Protein AF-A0A7S2C8S1-F1 (afdb_monomer_lite)

Radius of gyration: 19.41 Å; chains: 1; bounding box: 46×36×64 Å

Structure (mmCIF, N/CA/C/O backbone):
data_AF-A0A7S2C8S1-F1
#
_entry.id   AF-A0A7S2C8S1-F1
#
loop_
_atom_site.group_PDB
_atom_site.id
_atom_site.type_symbol
_atom_site.label_atom_id
_atom_site.label_alt_id
_atom_site.label_comp_id
_atom_site.label_asym_id
_atom_site.label_entity_id
_atom_site.label_seq_id
_atom_site.pdbx_PDB_ins_code
_atom_site.Cartn_x
_atom_site.Cartn_y
_atom_site.Cartn_z
_atom_site.occupancy
_atom_site.B_iso_or_equiv
_atom_site.auth_seq_id
_atom_site.auth_comp_id
_atom_site.auth_asym_id
_atom_site.auth_atom_id
_atom_site.pdbx_PDB_model_num
ATOM 1 N N . CYS A 1 1 ? 2.112 -18.480 -8.401 1.00 95.38 1 CYS A N 1
ATOM 2 C CA . CYS A 1 1 ? 3.502 -17.991 -8.326 1.00 95.38 1 CYS A CA 1
ATOM 3 C C . CYS A 1 1 ? 3.767 -17.273 -7.023 1.00 95.38 1 CYS A C 1
ATOM 5 O O . CYS A 1 1 ? 2.867 -16.588 -6.542 1.00 95.38 1 CYS A O 1
ATOM 7 N N . GLU A 1 2 ? 4.979 -17.426 -6.493 1.00 97.19 2 GLU A N 1
ATOM 8 C CA . GLU A 1 2 ? 5.451 -16.692 -5.317 1.00 97.19 2 GLU A CA 1
ATOM 9 C C . GLU A 1 2 ? 5.824 -15.251 -5.689 1.00 97.19 2 GLU A C 1
ATOM 11 O O . GLU A 1 2 ? 6.345 -15.005 -6.780 1.00 97.19 2 GLU A O 1
ATOM 16 N N . CYS A 1 3 ? 5.548 -14.312 -4.783 1.00 98.62 3 CYS A N 1
ATOM 17 C CA . CYS A 1 3 ? 5.978 -12.926 -4.908 1.00 98.62 3 CYS A CA 1
ATOM 18 C C . CYS A 1 3 ? 7.507 -12.814 -4.868 1.00 98.62 3 CYS A C 1
ATOM 20 O O . CYS A 1 3 ? 8.184 -13.481 -4.086 1.00 98.62 3 CYS A O 1
ATOM 22 N N . LEU A 1 4 ? 8.056 -11.945 -5.708 1.00 98.69 4 LEU A N 1
ATOM 23 C CA . LEU A 1 4 ? 9.475 -11.611 -5.723 1.00 98.69 4 LEU A CA 1
ATOM 24 C C . LEU A 1 4 ? 9.806 -10.622 -4.597 1.00 98.69 4 LEU A C 1
ATOM 26 O O . LEU A 1 4 ? 8.939 -9.903 -4.104 1.00 98.69 4 LEU A O 1
ATOM 30 N N . ASN A 1 5 ? 11.071 -10.597 -4.174 1.00 98.56 5 ASN A N 1
ATOM 31 C CA . ASN A 1 5 ? 11.524 -9.659 -3.149 1.00 98.56 5 ASN A CA 1
ATOM 32 C C . ASN A 1 5 ? 11.674 -8.251 -3.750 1.00 98.56 5 ASN A C 1
ATOM 34 O O . ASN A 1 5 ? 12.390 -8.082 -4.740 1.00 98.56 5 ASN A O 1
ATOM 38 N N . TRP A 1 6 ? 11.015 -7.255 -3.152 1.00 98.25 6 TRP A N 1
ATOM 39 C CA . TRP A 1 6 ? 10.964 -5.885 -3.682 1.00 98.25 6 TRP A CA 1
ATOM 40 C C . TRP A 1 6 ? 12.345 -5.226 -3.743 1.00 98.25 6 TRP A C 1
ATOM 42 O O . TRP A 1 6 ? 12.758 -4.735 -4.792 1.00 98.25 6 TRP A O 1
ATOM 52 N N . LYS A 1 7 ? 13.110 -5.265 -2.648 1.00 97.62 7 LYS A N 1
ATOM 53 C CA . LYS A 1 7 ? 14.457 -4.682 -2.594 1.00 97.62 7 LYS A CA 1
ATOM 54 C C . LYS A 1 7 ? 15.394 -5.295 -3.635 1.00 97.62 7 LYS A C 1
ATOM 56 O O . LYS A 1 7 ? 16.103 -4.562 -4.321 1.00 97.62 7 LYS A O 1
ATOM 61 N N . GLN A 1 8 ? 15.375 -6.620 -3.795 1.00 98.44 8 GLN A N 1
ATOM 62 C CA . GLN A 1 8 ? 16.180 -7.320 -4.802 1.00 98.44 8 GLN A CA 1
ATOM 63 C C . GLN A 1 8 ? 15.777 -6.930 -6.228 1.00 98.44 8 GLN A C 1
ATOM 65 O O . GLN A 1 8 ? 16.653 -6.706 -7.063 1.00 98.44 8 GLN A O 1
ATOM 70 N N . LEU A 1 9 ? 14.475 -6.816 -6.509 1.00 97.75 9 LEU A N 1
ATOM 71 C CA . LEU A 1 9 ? 13.964 -6.388 -7.816 1.00 97.75 9 LEU A CA 1
ATOM 72 C C . LEU A 1 9 ? 14.516 -5.026 -8.238 1.00 97.75 9 LEU A C 1
ATOM 74 O O . LEU A 1 9 ? 15.025 -4.893 -9.352 1.00 97.75 9 LEU A O 1
ATOM 78 N N . TYR A 1 10 ? 14.457 -4.040 -7.341 1.00 97.69 10 TYR A N 1
ATOM 79 C CA . TYR A 1 10 ? 14.956 -2.699 -7.637 1.00 97.69 10 TYR A CA 1
ATOM 80 C C . TYR A 1 10 ? 16.487 -2.638 -7.665 1.00 97.69 10 TYR A C 1
ATOM 82 O O . TYR A 1 10 ? 17.051 -1.976 -8.532 1.00 97.69 10 TYR A O 1
ATOM 90 N N . ALA A 1 11 ? 17.175 -3.355 -6.768 1.00 97.50 11 ALA A N 1
ATOM 91 C CA . ALA A 1 11 ? 18.640 -3.395 -6.737 1.00 97.50 11 ALA A CA 1
ATOM 92 C C . ALA A 1 11 ? 19.243 -4.029 -8.002 1.00 97.50 11 ALA A C 1
ATOM 94 O O . ALA A 1 11 ? 20.308 -3.617 -8.452 1.00 97.50 11 ALA A O 1
ATOM 95 N N . THR A 1 12 ? 18.550 -5.009 -8.589 1.00 97.25 12 THR A N 1
ATOM 96 C CA . THR A 1 12 ? 18.953 -5.675 -9.840 1.00 97.25 12 THR A CA 1
ATOM 97 C C . THR A 1 12 ? 18.388 -5.005 -11.093 1.00 97.25 12 THR A C 1
ATOM 99 O O . THR A 1 12 ? 18.582 -5.521 -12.189 1.00 97.25 12 THR A O 1
ATOM 102 N N . GLN A 1 13 ? 17.692 -3.870 -10.945 1.00 95.06 13 GLN A N 1
ATOM 103 C CA . GLN A 1 13 ? 17.093 -3.100 -12.043 1.00 95.06 13 GLN A CA 1
ATOM 104 C C . GLN A 1 13 ? 16.176 -3.927 -12.961 1.00 95.06 13 GLN A C 1
ATOM 106 O O . GLN A 1 13 ? 16.015 -3.616 -14.141 1.00 95.06 13 GLN A O 1
ATOM 111 N N . ARG A 1 14 ? 15.535 -4.971 -12.420 1.00 96.94 14 ARG A N 1
ATOM 112 C CA . ARG A 1 14 ? 14.538 -5.759 -13.164 1.00 96.94 14 ARG A CA 1
ATOM 113 C C . ARG A 1 14 ? 13.276 -4.951 -13.448 1.00 96.94 14 ARG A C 1
ATOM 115 O O . ARG A 1 14 ? 12.596 -5.220 -14.431 1.00 96.94 14 ARG A O 1
ATOM 122 N N . VAL A 1 15 ? 13.001 -3.966 -12.593 1.00 97.00 15 VAL A N 1
ATOM 123 C CA . VAL A 1 15 ? 12.008 -2.900 -12.758 1.00 97.00 15 VAL A CA 1
ATOM 124 C C . VAL A 1 15 ? 12.504 -1.618 -12.106 1.00 97.00 15 VAL A C 1
ATOM 126 O O . VAL A 1 15 ? 13.300 -1.649 -11.163 1.00 97.00 15 VAL A O 1
ATOM 129 N N . PHE A 1 16 ? 11.973 -0.492 -12.566 1.00 96.69 16 PHE A N 1
ATOM 130 C CA . PHE A 1 16 ? 12.030 0.776 -11.851 1.00 96.69 16 PHE A CA 1
ATOM 131 C C . PHE A 1 16 ? 10.751 0.983 -11.035 1.00 96.69 16 PHE A C 1
ATOM 133 O O . PHE A 1 16 ? 9.670 0.530 -11.405 1.00 96.69 16 PHE A O 1
ATOM 140 N N . CYS A 1 17 ? 10.871 1.662 -9.896 1.00 96.62 17 CYS A N 1
ATOM 141 C CA . CYS A 1 17 ? 9.705 1.979 -9.076 1.00 96.62 17 CYS A CA 1
ATOM 142 C C . CYS A 1 17 ? 8.746 2.891 -9.850 1.00 96.62 17 CYS A C 1
ATOM 144 O O . CYS A 1 17 ? 9.172 3.923 -10.368 1.00 96.62 17 CYS A O 1
ATOM 146 N N . GLY A 1 18 ? 7.478 2.480 -9.919 1.00 95.88 18 GLY A N 1
ATOM 147 C CA . GLY A 1 18 ? 6.420 3.124 -10.692 1.00 95.88 18 GLY A CA 1
ATOM 148 C C . GLY A 1 18 ? 6.146 2.471 -12.049 1.00 95.88 18 GLY A C 1
ATOM 149 O O . GLY A 1 18 ? 5.224 2.893 -12.741 1.00 95.88 18 GLY A O 1
ATOM 150 N N . GLU A 1 19 ? 6.906 1.448 -12.451 1.00 96.12 19 GLU A N 1
ATOM 151 C CA . GLU A 1 19 ? 6.573 0.644 -13.638 1.00 96.12 19 GLU A CA 1
ATOM 152 C C . GLU A 1 19 ? 5.433 -0.357 -13.389 1.00 96.12 19 GLU A C 1
ATOM 154 O O . GLU A 1 19 ? 4.913 -0.926 -14.351 1.00 96.12 19 GLU A O 1
ATOM 159 N N . GLY A 1 20 ? 5.054 -0.579 -12.128 1.00 96.00 20 GLY A N 1
ATOM 160 C CA . GLY A 1 20 ? 3.909 -1.384 -11.717 1.00 96.00 20 GLY A CA 1
ATOM 161 C C . GLY A 1 20 ? 2.828 -0.520 -11.078 1.00 96.00 20 GLY A C 1
ATOM 162 O O . GLY A 1 20 ? 2.492 0.550 -11.579 1.00 96.00 20 GLY A O 1
ATOM 163 N N . LEU A 1 21 ? 2.243 -0.995 -9.978 1.00 96.31 21 LEU A N 1
ATOM 164 C CA . LEU A 1 21 ? 1.113 -0.324 -9.326 1.00 96.31 21 LEU A CA 1
ATOM 165 C C . LEU A 1 21 ? 1.534 0.546 -8.131 1.00 96.31 21 LEU A C 1
ATOM 167 O O . LEU A 1 21 ? 0.698 0.871 -7.291 1.00 96.31 21 LEU A O 1
ATOM 171 N N . GLU A 1 22 ? 2.811 0.930 -8.020 1.00 95.19 22 GLU A N 1
ATOM 172 C CA . GLU A 1 22 ? 3.313 1.710 -6.876 1.00 95.19 22 GLU A CA 1
ATOM 173 C C . GLU A 1 22 ? 2.573 3.047 -6.719 1.00 95.19 22 GLU A C 1
ATOM 175 O O . GLU A 1 22 ? 2.273 3.459 -5.603 1.00 95.19 22 GLU A O 1
ATOM 180 N N . PHE A 1 23 ? 2.218 3.687 -7.833 1.00 92.69 23 PHE A N 1
ATOM 181 C CA . PHE A 1 23 ? 1.505 4.969 -7.873 1.00 92.69 23 PHE A CA 1
ATOM 182 C C . PHE A 1 23 ? 0.012 4.836 -8.200 1.00 92.69 23 PHE A C 1
ATOM 184 O O . PHE A 1 23 ? -0.680 5.841 -8.376 1.00 92.69 23 PHE A O 1
ATOM 191 N N . HIS A 1 24 ? -0.514 3.608 -8.257 1.00 90.19 24 HIS A N 1
ATOM 192 C CA . HIS A 1 24 ? -1.919 3.363 -8.594 1.00 90.19 24 HIS A CA 1
ATOM 193 C C . HIS A 1 24 ? -2.881 4.073 -7.625 1.00 90.19 24 HIS A C 1
ATOM 195 O O . HIS A 1 24 ? -3.967 4.487 -8.022 1.00 90.19 24 HIS A O 1
ATOM 201 N N . VAL A 1 25 ? -2.448 4.302 -6.380 1.00 79.25 25 VAL A N 1
ATOM 202 C CA . VAL A 1 25 ? -3.192 5.057 -5.364 1.00 79.25 25 VAL A CA 1
ATOM 203 C C . VAL A 1 25 ? -3.547 6.496 -5.759 1.00 79.25 25 VA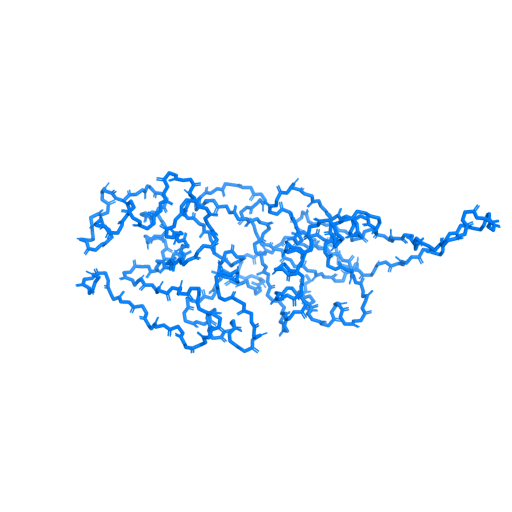L A C 1
ATOM 205 O O . VAL A 1 25 ? -4.560 6.997 -5.281 1.00 79.25 25 VAL A O 1
ATOM 208 N N . PHE A 1 26 ? -2.751 7.166 -6.598 1.00 74.19 26 PHE A N 1
ATOM 209 C CA . PHE A 1 26 ? -2.989 8.574 -6.942 1.00 74.19 26 PHE A CA 1
ATOM 210 C C . PHE A 1 26 ? -3.789 8.744 -8.224 1.00 74.19 26 PHE A C 1
ATOM 212 O O . PHE A 1 26 ? -4.694 9.569 -8.286 1.00 74.19 26 PHE A O 1
ATOM 219 N N . GLU A 1 27 ? -3.444 7.974 -9.251 1.00 75.50 27 GLU A N 1
ATOM 220 C CA . GLU A 1 27 ? -3.905 8.249 -10.616 1.00 75.50 27 GLU A CA 1
ATOM 221 C C . GLU A 1 27 ? -4.614 7.049 -11.252 1.00 75.50 27 GLU A C 1
ATOM 223 O O . GLU A 1 27 ? -5.029 7.111 -12.406 1.00 75.50 27 GLU A O 1
ATOM 228 N N . GLY A 1 28 ? -4.725 5.922 -10.537 1.00 81.25 28 GLY A N 1
ATOM 229 C CA . GLY A 1 28 ? -5.207 4.669 -11.120 1.00 81.25 28 GLY A CA 1
ATOM 230 C C . GLY A 1 28 ? -4.280 4.118 -12.212 1.00 81.25 28 GLY A C 1
ATOM 231 O O . GLY A 1 28 ? -4.665 3.205 -12.945 1.00 81.25 28 GLY A O 1
ATOM 232 N N . ALA A 1 29 ? -3.056 4.646 -12.325 1.00 82.06 29 ALA A N 1
ATOM 233 C CA . ALA A 1 29 ? -2.082 4.237 -13.326 1.00 82.06 29 ALA A CA 1
ATOM 234 C C . ALA A 1 29 ? -1.706 2.755 -13.161 1.00 82.06 29 ALA A C 1
ATOM 236 O O . ALA A 1 29 ? -1.561 2.254 -12.045 1.00 82.06 29 ALA A O 1
ATOM 237 N N . LEU A 1 30 ? -1.534 2.049 -14.282 1.00 87.69 30 LEU A N 1
ATOM 238 C CA . LEU A 1 30 ? -1.102 0.644 -14.322 1.00 87.69 30 LEU A CA 1
ATOM 239 C C . LEU A 1 30 ? 0.410 0.500 -14.590 1.00 87.69 30 LEU A C 1
ATOM 241 O O . LEU A 1 30 ? 0.851 -0.528 -15.108 1.00 87.69 30 LEU A O 1
ATOM 245 N N . GLY A 1 31 ? 1.170 1.545 -14.256 1.00 90.75 31 GLY A N 1
ATOM 246 C CA . GLY A 1 31 ? 2.604 1.683 -14.495 1.00 90.75 31 GLY A CA 1
ATOM 247 C C . GLY A 1 31 ? 2.933 2.766 -15.522 1.00 90.75 31 GLY A C 1
ATOM 248 O O . GLY A 1 31 ? 2.223 2.935 -16.513 1.00 90.75 31 GLY A O 1
ATOM 249 N N . TYR A 1 32 ? 4.030 3.488 -15.299 1.00 92.50 32 TYR A N 1
ATOM 250 C CA . TYR A 1 32 ? 4.536 4.517 -16.212 1.00 92.50 32 TYR A CA 1
ATOM 251 C C . TYR A 1 32 ? 5.624 3.969 -17.139 1.00 92.50 32 TYR A C 1
ATOM 253 O O . TYR A 1 32 ? 6.251 2.934 -16.883 1.00 92.50 32 TYR A O 1
ATOM 261 N N . ASP A 1 33 ? 5.850 4.658 -18.254 1.00 91.69 33 ASP A N 1
ATOM 262 C CA . ASP A 1 33 ? 7.060 4.522 -19.060 1.00 91.69 33 ASP A CA 1
ATOM 263 C C . ASP A 1 33 ? 8.225 5.334 -18.457 1.00 91.69 33 ASP A C 1
ATOM 265 O O . ASP A 1 33 ? 8.064 6.038 -17.462 1.00 91.69 33 ASP A O 1
ATOM 269 N N . LEU A 1 34 ? 9.432 5.213 -19.022 1.00 91.06 34 LEU A N 1
ATOM 270 C CA . LEU A 1 34 ? 10.604 5.901 -18.462 1.00 91.06 34 LEU A CA 1
ATOM 271 C C . LEU A 1 34 ? 10.484 7.436 -18.497 1.00 91.06 34 LEU A C 1
ATOM 273 O O . LEU A 1 34 ? 10.857 8.055 -17.501 1.00 91.06 34 LEU A O 1
ATOM 277 N N . PRO A 1 35 ? 9.960 8.070 -19.569 1.00 91.19 35 PRO A N 1
ATOM 278 C CA . PRO A 1 35 ? 9.667 9.501 -19.546 1.00 91.19 35 PRO A CA 1
ATOM 279 C C . PRO A 1 35 ? 8.692 9.902 -18.433 1.00 91.19 35 PRO A C 1
ATOM 281 O O . PRO A 1 35 ? 8.978 10.851 -17.704 1.00 91.19 35 PRO A O 1
ATOM 284 N N . GLY A 1 36 ? 7.586 9.171 -18.253 1.00 91.62 36 GLY A N 1
ATOM 285 C CA . GLY A 1 36 ? 6.620 9.427 -17.184 1.00 91.62 36 GLY A CA 1
ATOM 286 C C . GLY A 1 36 ? 7.239 9.292 -15.793 1.00 91.62 36 GLY A C 1
ATOM 287 O O . GLY A 1 36 ? 7.047 10.159 -14.943 1.00 91.62 36 GLY A O 1
ATOM 288 N N . LEU A 1 37 ? 8.071 8.269 -15.578 1.00 92.56 37 LEU A N 1
ATOM 289 C CA . LEU A 1 37 ? 8.813 8.114 -14.325 1.00 92.56 37 LEU A CA 1
ATOM 290 C C . LEU A 1 37 ? 9.798 9.250 -14.079 1.00 92.56 37 LEU A C 1
ATOM 292 O O . LEU A 1 37 ? 9.835 9.785 -12.975 1.00 92.56 37 LEU A O 1
ATOM 296 N N . SER A 1 38 ? 10.558 9.648 -15.099 1.00 92.62 38 SER A N 1
ATOM 297 C CA . SER A 1 38 ? 11.487 10.776 -14.995 1.00 92.62 38 SER A CA 1
ATOM 298 C C . SER A 1 38 ? 10.752 12.081 -14.679 1.00 92.62 38 SER A C 1
ATOM 300 O O . SER A 1 38 ? 11.221 12.877 -13.861 1.00 92.62 38 SER A O 1
ATOM 302 N N . PHE A 1 39 ? 9.570 12.282 -15.268 1.00 92.62 39 PHE A N 1
ATOM 303 C CA . PHE A 1 39 ? 8.712 13.422 -14.970 1.00 92.62 39 PHE A CA 1
ATOM 304 C C . PHE A 1 39 ? 8.241 13.420 -13.510 1.00 92.62 39 PHE A C 1
ATOM 306 O O . PHE A 1 39 ? 8.349 14.457 -12.855 1.00 92.62 39 PHE A O 1
ATOM 313 N N . ILE A 1 40 ? 7.785 12.278 -12.980 1.00 92.19 40 ILE A N 1
ATOM 314 C CA . ILE A 1 40 ? 7.370 12.141 -11.573 1.00 92.19 40 ILE A CA 1
ATOM 315 C C . ILE A 1 40 ? 8.552 12.366 -10.631 1.00 92.19 40 ILE A C 1
ATOM 317 O O . ILE A 1 40 ? 8.448 13.150 -9.691 1.00 92.19 40 ILE A O 1
ATOM 321 N N . GLU A 1 41 ? 9.690 11.730 -10.899 1.00 92.75 41 GLU A N 1
ATOM 322 C CA . GLU A 1 41 ? 10.901 11.864 -10.087 1.00 92.75 41 GLU A CA 1
ATOM 323 C C . GLU A 1 41 ? 11.386 13.321 -10.014 1.00 92.75 41 GLU A C 1
ATOM 325 O O . GLU A 1 41 ? 11.815 13.779 -8.954 1.00 92.75 41 GLU A O 1
ATOM 330 N N . THR A 1 42 ? 11.263 14.068 -11.115 1.00 93.50 42 THR A N 1
ATOM 331 C CA . THR A 1 42 ? 11.724 15.462 -11.205 1.00 93.50 42 THR A CA 1
ATOM 332 C C . THR A 1 42 ? 10.712 16.456 -10.633 1.00 93.50 42 THR A C 1
ATOM 334 O O . THR A 1 42 ? 11.080 17.321 -9.841 1.00 93.50 42 THR A O 1
ATOM 337 N N . ASN A 1 43 ? 9.437 16.354 -11.018 1.00 93.81 43 ASN A N 1
ATOM 338 C CA . ASN A 1 43 ? 8.418 17.366 -10.703 1.00 93.81 43 ASN A CA 1
ATOM 339 C C . ASN A 1 43 ? 7.653 17.059 -9.410 1.00 93.81 43 ASN A C 1
ATOM 341 O O . ASN A 1 43 ? 7.152 17.969 -8.757 1.00 93.81 43 ASN A O 1
ATOM 345 N N . PHE A 1 44 ? 7.604 15.788 -9.012 1.00 91.81 44 PHE A N 1
ATOM 346 C CA . PHE A 1 44 ? 6.896 15.307 -7.826 1.00 91.81 44 PHE A CA 1
ATOM 347 C C . PHE A 1 44 ? 7.845 14.549 -6.898 1.00 91.81 44 PHE A C 1
ATOM 349 O O . PHE A 1 44 ? 7.478 13.543 -6.289 1.00 91.81 44 PHE A O 1
ATOM 356 N N . LYS A 1 45 ? 9.076 15.058 -6.762 1.00 90.88 45 LYS A N 1
ATOM 357 C CA . LYS A 1 45 ? 10.155 14.415 -6.006 1.00 90.88 45 LYS A CA 1
ATOM 358 C C . LYS A 1 45 ? 9.741 13.969 -4.602 1.00 90.88 45 LYS A C 1
ATOM 360 O O . LYS A 1 45 ? 10.104 12.874 -4.195 1.00 90.88 45 LYS A O 1
ATOM 365 N N . GLY A 1 46 ? 8.957 14.773 -3.880 1.00 88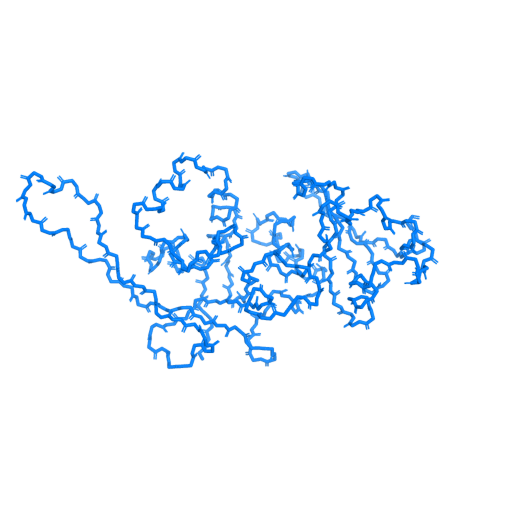.50 46 GLY A N 1
ATOM 366 C CA . GLY A 1 46 ? 8.465 14.406 -2.547 1.00 88.50 46 GLY A CA 1
ATOM 367 C C . GLY A 1 46 ? 7.585 13.149 -2.552 1.00 88.50 46 GLY A C 1
ATOM 368 O O . GLY A 1 46 ? 7.764 12.274 -1.709 1.00 88.50 46 GLY A O 1
ATOM 369 N N . ILE A 1 47 ? 6.694 13.020 -3.543 1.00 87.81 47 ILE A N 1
ATOM 370 C CA . ILE A 1 47 ? 5.841 11.835 -3.727 1.00 87.81 47 ILE A CA 1
ATOM 371 C C . ILE A 1 47 ? 6.701 10.642 -4.148 1.00 87.81 47 ILE A C 1
ATOM 373 O O . ILE A 1 47 ? 6.594 9.563 -3.565 1.00 87.81 47 ILE A O 1
ATOM 377 N N . TYR A 1 48 ? 7.595 10.837 -5.121 1.00 92.62 48 TYR A N 1
ATOM 378 C CA . TYR A 1 48 ? 8.503 9.781 -5.559 1.00 92.62 48 TYR A CA 1
ATOM 379 C C . TYR A 1 48 ? 9.354 9.258 -4.397 1.00 92.62 48 TYR A C 1
ATOM 381 O O . TYR A 1 48 ? 9.455 8.050 -4.199 1.00 92.62 48 TYR A O 1
ATOM 389 N N . ASP A 1 49 ? 9.934 10.145 -3.590 1.00 91.12 49 ASP A N 1
ATOM 390 C CA . ASP A 1 49 ? 10.768 9.748 -2.462 1.00 91.12 49 ASP A CA 1
ATOM 391 C C . ASP A 1 49 ? 9.969 8.996 -1.401 1.00 91.12 49 ASP A C 1
ATOM 393 O O . ASP A 1 49 ? 10.437 7.959 -0.932 1.00 91.12 49 ASP A O 1
ATOM 397 N N . GLN A 1 50 ? 8.763 9.464 -1.073 1.00 86.38 50 GLN A N 1
ATOM 398 C CA . GLN A 1 50 ? 7.885 8.813 -0.101 1.00 86.38 50 GLN A CA 1
ATOM 399 C C . GLN A 1 50 ? 7.512 7.380 -0.514 1.00 86.38 50 GLN A C 1
ATOM 401 O O . GLN A 1 50 ? 7.481 6.473 0.315 1.00 86.38 50 GLN A O 1
ATOM 406 N N . PHE A 1 51 ? 7.228 7.159 -1.796 1.00 90.00 51 PHE A N 1
ATOM 407 C CA . PHE A 1 51 ? 6.790 5.856 -2.291 1.00 90.00 51 PHE A CA 1
ATOM 408 C C . PHE A 1 51 ? 7.981 4.956 -2.602 1.00 90.00 51 PHE A C 1
ATOM 410 O O . PHE A 1 51 ? 8.086 3.826 -2.128 1.00 90.00 51 PHE A O 1
ATOM 417 N N . CYS A 1 52 ? 8.903 5.457 -3.410 1.00 94.38 52 CYS A N 1
ATOM 418 C CA . CYS A 1 52 ? 9.980 4.664 -3.964 1.00 94.38 52 CYS A CA 1
ATOM 419 C C . CYS A 1 52 ? 11.184 4.610 -3.031 1.00 94.38 52 CYS A C 1
ATOM 421 O O . CYS A 1 52 ? 11.649 3.522 -2.698 1.00 94.38 52 CYS A O 1
ATOM 423 N N . THR A 1 53 ? 11.704 5.764 -2.616 1.00 92.81 53 THR A N 1
ATOM 424 C CA . THR A 1 53 ? 12.995 5.851 -1.915 1.00 92.81 53 THR A CA 1
ATOM 425 C C . THR A 1 53 ? 12.901 5.405 -0.455 1.00 92.81 53 THR A C 1
ATOM 427 O O . THR A 1 53 ? 13.785 4.691 0.030 1.00 92.81 53 THR A O 1
ATOM 430 N N . THR A 1 54 ? 11.846 5.801 0.257 1.00 89.12 54 THR A N 1
ATOM 431 C CA . THR A 1 54 ? 11.687 5.514 1.691 1.00 89.12 54 THR A CA 1
ATOM 432 C C . THR A 1 54 ? 10.874 4.253 1.974 1.00 89.12 54 THR A C 1
ATOM 434 O O . THR A 1 54 ? 10.953 3.738 3.088 1.00 89.12 54 THR A O 1
ATOM 437 N N . PHE A 1 55 ? 10.158 3.709 0.983 1.00 92.12 55 PHE A N 1
ATOM 438 C CA . PHE A 1 55 ? 9.331 2.516 1.163 1.00 92.12 55 PHE A CA 1
ATOM 439 C C . PHE A 1 55 ? 9.665 1.367 0.208 1.00 92.12 55 PHE A C 1
ATOM 441 O O . PHE A 1 55 ? 10.347 0.428 0.620 1.00 92.12 55 PHE A O 1
ATOM 448 N N . PHE A 1 56 ? 9.225 1.410 -1.055 1.00 96.00 56 PHE A N 1
ATOM 449 C CA . PHE A 1 56 ? 9.280 0.249 -1.957 1.00 96.00 56 PHE A CA 1
ATOM 450 C C . PHE A 1 56 ? 10.705 -0.282 -2.152 1.00 96.00 56 PHE A C 1
ATOM 452 O O . PHE A 1 56 ? 10.937 -1.487 -2.053 1.00 96.00 56 PHE A O 1
ATOM 459 N N . LYS A 1 57 ? 11.693 0.605 -2.335 1.00 95.94 57 LYS A N 1
ATOM 460 C CA . LYS A 1 57 ? 13.106 0.207 -2.470 1.00 95.94 57 LYS A CA 1
ATOM 461 C C . LYS A 1 57 ? 13.718 -0.320 -1.164 1.00 95.94 57 LYS A C 1
ATOM 463 O O . LYS A 1 57 ? 14.753 -0.982 -1.213 1.00 95.94 57 LYS A O 1
ATOM 468 N N . ARG A 1 58 ? 13.098 -0.063 -0.006 1.00 94.81 58 ARG A N 1
ATOM 469 C CA . ARG A 1 58 ? 13.541 -0.568 1.308 1.00 94.81 58 ARG A CA 1
ATOM 470 C C . ARG A 1 58 ? 12.896 -1.894 1.697 1.00 94.81 58 ARG A C 1
ATOM 472 O O . ARG A 1 58 ? 13.427 -2.572 2.572 1.00 94.81 58 ARG A O 1
ATOM 479 N N . MET A 1 59 ? 11.794 -2.287 1.055 1.00 96.00 59 MET A N 1
ATOM 480 C CA . MET A 1 59 ? 11.054 -3.511 1.370 1.00 96.00 59 MET A CA 1
ATOM 481 C C . MET A 1 59 ? 11.859 -4.788 1.075 1.00 96.00 59 MET A C 1
ATOM 483 O O . MET A 1 59 ? 11.763 -5.395 0.012 1.00 96.00 59 MET A O 1
ATOM 487 N N . ASP A 1 60 ? 12.636 -5.252 2.049 1.00 97.31 60 ASP A N 1
ATOM 488 C CA . ASP A 1 60 ? 13.370 -6.518 1.973 1.00 97.31 60 ASP A CA 1
ATOM 489 C C . ASP A 1 60 ? 12.482 -7.716 2.345 1.00 97.31 60 ASP A C 1
ATOM 491 O O . ASP A 1 60 ? 12.702 -8.428 3.323 1.00 97.31 60 ASP A O 1
ATOM 495 N N . ASN A 1 61 ? 11.385 -7.884 1.610 1.00 97.31 61 ASN A N 1
ATOM 496 C CA . ASN A 1 61 ? 10.412 -8.946 1.832 1.00 97.31 61 ASN A CA 1
ATOM 497 C C . ASN A 1 61 ? 9.637 -9.257 0.543 1.00 97.31 61 ASN A C 1
ATOM 499 O O . ASN A 1 61 ? 9.861 -8.639 -0.495 1.00 97.31 61 ASN A O 1
ATOM 503 N N . ARG A 1 62 ? 8.732 -10.237 0.621 1.00 98.38 62 ARG A N 1
ATOM 504 C CA . ARG A 1 62 ? 7.875 -10.707 -0.482 1.00 98.38 62 ARG A CA 1
ATOM 505 C C . ARG A 1 62 ? 6.387 -10.456 -0.205 1.00 98.38 62 ARG A C 1
ATOM 507 O O . ARG A 1 62 ? 5.542 -11.131 -0.784 1.00 98.38 62 ARG A O 1
ATOM 514 N N . TYR A 1 63 ? 6.056 -9.557 0.724 1.00 98.56 63 TYR A N 1
ATOM 515 C CA . TYR A 1 63 ? 4.6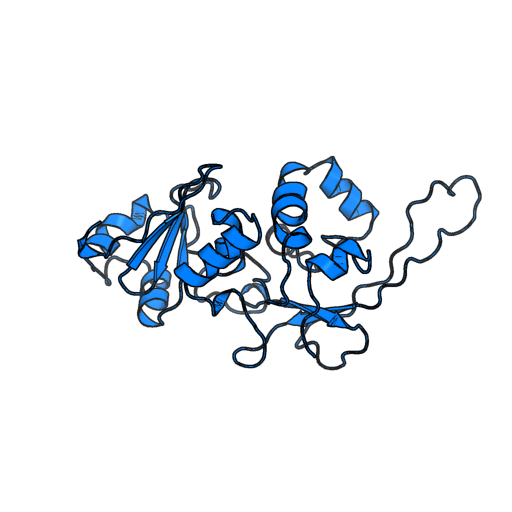62 -9.303 1.071 1.00 98.56 63 TYR A CA 1
ATOM 516 C C . TYR A 1 63 ? 3.944 -8.558 -0.051 1.00 98.56 63 TYR A C 1
ATOM 518 O O . TYR A 1 63 ? 4.513 -7.680 -0.704 1.00 98.56 63 TYR A O 1
ATOM 526 N N . CYS A 1 64 ? 2.668 -8.877 -0.225 1.00 98.44 64 CYS A N 1
ATOM 527 C CA . CYS A 1 64 ? 1.767 -8.082 -1.033 1.00 98.44 64 CYS A CA 1
ATOM 528 C C . CYS A 1 64 ? 1.381 -6.792 -0.317 1.00 98.44 64 CYS A C 1
ATOM 530 O O . CYS A 1 64 ? 1.191 -6.766 0.903 1.00 98.44 64 CYS A O 1
ATOM 532 N N . VAL A 1 65 ? 1.204 -5.745 -1.110 1.00 97.50 65 VAL A N 1
ATOM 533 C CA . VAL A 1 65 ? 0.852 -4.397 -0.661 1.00 97.50 65 VAL A CA 1
ATOM 534 C C . VAL A 1 65 ? -0.501 -3.993 -1.233 1.00 97.50 65 VAL A C 1
ATOM 536 O O . VAL A 1 65 ? -0.900 -4.516 -2.271 1.00 97.50 65 VAL A O 1
ATOM 539 N N . ASN A 1 66 ? -1.221 -3.072 -0.595 1.00 96.62 66 ASN A N 1
ATOM 540 C CA . ASN A 1 66 ? -2.475 -2.549 -1.137 1.00 96.62 66 ASN A CA 1
ATOM 541 C C . ASN A 1 66 ? -2.257 -1.921 -2.518 1.00 96.62 66 ASN A C 1
ATOM 543 O O . ASN A 1 66 ? -1.270 -1.223 -2.741 1.00 96.62 66 ASN A O 1
ATOM 547 N N . MET A 1 67 ? -3.189 -2.172 -3.442 1.00 94.81 67 MET A N 1
ATOM 548 C CA . MET A 1 67 ? -3.188 -1.517 -4.757 1.00 94.81 67 MET A CA 1
ATOM 549 C C . MET A 1 67 ? -3.516 -0.025 -4.642 1.00 94.81 67 MET A C 1
ATOM 551 O O . MET A 1 67 ? -2.988 0.781 -5.399 1.00 94.81 67 MET A O 1
ATOM 555 N N . GLY A 1 68 ? -4.359 0.352 -3.682 1.00 91.00 68 GLY A N 1
ATOM 556 C CA . GLY A 1 68 ? -4.661 1.746 -3.385 1.00 91.00 68 GLY A CA 1
ATOM 557 C C . GLY A 1 68 ? -4.837 2.012 -1.897 1.00 91.00 68 GLY A C 1
ATOM 558 O O . GLY A 1 68 ? -4.795 1.110 -1.064 1.00 91.00 68 GLY A O 1
ATOM 559 N N . MET A 1 69 ? -5.079 3.275 -1.570 1.00 90.38 69 MET A N 1
ATOM 560 C CA . MET A 1 69 ? -5.566 3.699 -0.262 1.00 90.38 69 MET A CA 1
ATOM 561 C C . MET A 1 69 ? -7.083 3.833 -0.364 1.00 90.38 69 MET A C 1
ATOM 563 O O . MET A 1 69 ? -7.578 4.735 -1.033 1.00 90.38 69 MET A O 1
ATOM 567 N N . TYR A 1 70 ? -7.816 2.912 0.253 1.00 93.12 70 TYR A N 1
ATOM 568 C CA . TYR A 1 70 ? -9.259 2.772 0.058 1.00 93.12 70 TYR A CA 1
ATOM 569 C C . TYR A 1 70 ? -10.002 2.699 1.403 1.00 93.12 70 TYR A C 1
ATOM 571 O O . TYR A 1 70 ? -9.423 2.250 2.403 1.00 93.12 70 TYR A O 1
ATOM 579 N N . PRO A 1 71 ? -11.284 3.114 1.450 1.00 94.31 71 PRO A N 1
ATOM 580 C CA . PRO A 1 71 ? -12.095 2.966 2.648 1.00 94.31 71 PRO A CA 1
ATOM 581 C C . PRO A 1 71 ? -12.389 1.493 2.946 1.00 94.31 71 PRO A C 1
ATOM 583 O O . PRO A 1 71 ? -12.576 0.697 2.025 1.00 94.31 71 PRO A O 1
ATOM 586 N N . TYR A 1 72 ? -12.499 1.109 4.218 1.00 94.50 72 TYR A N 1
ATOM 587 C CA . TYR A 1 72 ? -12.935 -0.253 4.551 1.00 94.50 72 TYR A CA 1
ATOM 588 C C . TYR A 1 72 ? -14.277 -0.605 3.883 1.00 94.50 72 TYR A C 1
ATOM 590 O O . TYR A 1 72 ? -15.206 0.201 3.860 1.00 94.50 72 TYR A O 1
ATOM 598 N N . GLY A 1 73 ? -14.364 -1.816 3.327 1.00 91.94 73 GLY A N 1
ATOM 599 C CA . GLY A 1 73 ? -15.541 -2.296 2.597 1.00 91.94 73 GLY A CA 1
ATOM 600 C C . GLY A 1 73 ? -15.632 -1.845 1.135 1.00 91.94 73 GLY A C 1
ATOM 601 O O . GLY A 1 73 ? -16.586 -2.222 0.457 1.00 91.94 73 GLY A O 1
ATOM 602 N N . HIS A 1 74 ? -14.665 -1.076 0.619 1.00 93.06 74 HIS A N 1
ATOM 603 C CA . HIS A 1 74 ? -14.654 -0.717 -0.799 1.00 93.06 74 HIS A CA 1
ATOM 604 C C . HIS A 1 74 ? -14.505 -1.973 -1.683 1.00 93.06 74 HIS A C 1
ATOM 606 O O . HIS A 1 74 ? -13.636 -2.804 -1.408 1.00 93.06 74 HIS A O 1
ATOM 612 N N . PRO A 1 75 ? -15.332 -2.151 -2.727 1.00 91.94 75 PRO A N 1
ATOM 613 C CA . PRO A 1 75 ? -15.253 -3.320 -3.594 1.00 91.94 75 PRO A CA 1
ATOM 614 C C . PRO A 1 75 ? -14.171 -3.172 -4.675 1.00 91.94 75 PRO A C 1
ATOM 616 O O . PRO A 1 75 ? -13.655 -2.091 -4.943 1.00 91.94 75 PRO A O 1
ATOM 619 N N . GLY A 1 76 ? -13.880 -4.272 -5.369 1.00 89.81 76 GLY A N 1
ATOM 620 C CA . GLY A 1 76 ? -13.076 -4.256 -6.592 1.00 89.81 76 GLY A CA 1
ATOM 621 C C . GLY A 1 76 ? -11.562 -4.273 -6.373 1.00 89.81 76 GLY A C 1
ATOM 622 O O . GLY A 1 76 ? -11.065 -4.525 -5.276 1.00 89.81 76 GLY A O 1
ATOM 623 N N . MET A 1 77 ? -10.819 -4.047 -7.463 1.00 87.62 77 MET A N 1
ATOM 624 C CA . MET A 1 77 ? -9.364 -4.243 -7.477 1.00 87.62 77 MET A CA 1
ATOM 625 C C . MET A 1 77 ? -8.613 -3.272 -6.568 1.00 87.62 77 MET A C 1
ATOM 627 O O . MET A 1 77 ? -7.632 -3.673 -5.955 1.00 87.62 77 MET A O 1
ATOM 631 N N . ILE A 1 78 ? -9.091 -2.035 -6.407 1.00 90.12 78 ILE A N 1
ATOM 632 C CA . ILE A 1 78 ? -8.418 -1.028 -5.571 1.00 90.12 78 ILE A CA 1
ATOM 633 C C . ILE A 1 78 ? -8.307 -1.465 -4.100 1.00 90.12 78 ILE A C 1
ATOM 635 O O . ILE A 1 78 ? -7.343 -1.117 -3.420 1.00 90.12 78 ILE A O 1
ATOM 639 N N . ALA A 1 79 ? -9.253 -2.290 -3.634 1.00 93.12 79 ALA A N 1
ATOM 640 C CA . ALA A 1 79 ? -9.244 -2.892 -2.305 1.00 93.12 79 ALA A CA 1
ATOM 641 C C . ALA A 1 79 ? -8.389 -4.166 -2.208 1.00 93.12 79 ALA A C 1
ATOM 643 O O . ALA A 1 79 ? -8.243 -4.743 -1.125 1.00 93.12 79 ALA A O 1
ATOM 644 N N . GLY A 1 80 ? -7.819 -4.624 -3.321 1.00 95.50 80 GLY A N 1
ATOM 645 C CA . GLY A 1 80 ? -6.924 -5.768 -3.404 1.00 95.50 80 GLY A CA 1
ATOM 646 C C . GLY A 1 80 ? -5.501 -5.458 -2.945 1.00 95.50 80 GLY A C 1
ATOM 647 O O . GLY A 1 80 ? -5.144 -4.326 -2.607 1.00 95.50 80 GLY A O 1
ATOM 648 N N . GLN A 1 81 ? -4.673 -6.502 -2.944 1.00 97.38 81 GLN A N 1
ATOM 649 C CA . GLN A 1 81 ? -3.229 -6.371 -2.797 1.00 97.38 81 GLN A CA 1
ATOM 650 C C . GLN A 1 81 ? -2.511 -6.955 -4.000 1.00 97.38 81 GLN A C 1
ATOM 652 O O . GLN A 1 81 ? -3.055 -7.817 -4.688 1.00 97.38 81 GLN A O 1
ATOM 657 N N . TRP A 1 82 ? -1.284 -6.511 -4.233 1.00 98.12 82 TRP A N 1
ATOM 658 C CA . TRP A 1 82 ? -0.480 -6.939 -5.362 1.00 98.12 82 TRP A CA 1
ATOM 659 C C . TRP A 1 82 ? 0.978 -7.155 -4.978 1.00 98.12 82 TRP A C 1
ATOM 661 O O . TRP A 1 82 ? 1.451 -6.689 -3.939 1.00 98.12 82 TRP A O 1
ATOM 671 N N . CYS A 1 83 ? 1.683 -7.880 -5.838 1.00 98.62 83 CYS A N 1
ATOM 672 C CA . CYS A 1 83 ? 3.129 -8.027 -5.785 1.00 98.62 83 CYS A CA 1
ATOM 673 C C . CYS A 1 83 ? 3.686 -8.297 -7.185 1.00 98.62 83 CYS A C 1
ATOM 675 O O . CYS A 1 83 ? 2.950 -8.701 -8.093 1.00 98.62 83 CYS A O 1
ATOM 677 N N . TYR A 1 84 ? 4.997 -8.130 -7.343 1.00 98.69 84 TYR A N 1
ATOM 678 C CA . TYR A 1 84 ? 5.708 -8.605 -8.525 1.00 98.69 84 TYR A CA 1
ATOM 679 C C . TYR A 1 84 ? 5.954 -10.115 -8.474 1.00 98.69 84 TYR A C 1
ATOM 681 O O . TYR A 1 84 ? 6.203 -10.693 -7.418 1.00 98.69 84 TYR A O 1
ATOM 689 N N . VAL A 1 85 ? 5.942 -10.747 -9.642 1.00 98.69 85 VAL A N 1
ATOM 690 C CA . VAL A 1 85 ? 6.247 -12.161 -9.887 1.00 98.69 85 VAL A CA 1
ATOM 691 C C . VAL A 1 85 ? 7.091 -12.296 -11.157 1.00 98.69 85 VAL A C 1
ATOM 693 O O . VAL A 1 85 ? 7.287 -11.331 -11.892 1.00 98.69 85 VAL A O 1
ATOM 696 N N . SER A 1 86 ? 7.606 -13.492 -11.442 1.00 98.38 86 SER A N 1
ATOM 697 C CA . SER A 1 86 ? 8.266 -13.758 -12.729 1.00 98.38 86 SER A CA 1
ATOM 698 C C . SER A 1 86 ? 7.287 -13.583 -13.900 1.00 98.38 86 SER A C 1
ATOM 700 O O . SER A 1 86 ? 6.133 -13.996 -13.805 1.00 98.38 86 SER A O 1
ATOM 702 N N . LYS A 1 87 ? 7.755 -13.053 -15.038 1.00 97.88 87 LYS A N 1
ATOM 703 C CA . LYS A 1 87 ? 6.969 -12.974 -16.287 1.00 97.88 87 LYS A CA 1
ATOM 704 C C . LYS A 1 87 ? 6.575 -14.349 -16.839 1.00 97.88 87 LYS A C 1
ATOM 706 O O . LYS A 1 87 ? 5.642 -14.435 -17.626 1.00 97.88 87 LYS A O 1
ATOM 711 N N . ALA A 1 88 ? 7.233 -15.425 -16.400 1.00 97.88 88 ALA A N 1
ATOM 712 C CA . ALA A 1 88 ? 6.872 -16.801 -16.753 1.00 97.88 88 ALA A CA 1
ATOM 713 C C . ALA A 1 88 ? 5.599 -17.312 -16.040 1.00 97.88 88 ALA A C 1
ATOM 715 O O . ALA A 1 88 ? 5.126 -18.410 -16.322 1.00 97.88 88 ALA A O 1
ATOM 716 N N . CYS A 1 89 ? 5.051 -16.547 -15.095 1.00 97.94 89 CYS A N 1
ATOM 717 C CA . CYS A 1 89 ? 3.847 -16.914 -14.363 1.00 97.94 89 CYS A CA 1
ATOM 718 C C . CYS A 1 89 ? 2.586 -16.811 -15.224 1.00 97.94 89 CYS A C 1
ATOM 720 O O . CYS A 1 89 ? 2.281 -15.746 -15.750 1.00 97.94 89 CYS A O 1
ATOM 722 N N . SER A 1 90 ? 1.814 -17.897 -15.293 1.00 96.31 90 SER A N 1
ATOM 723 C CA . SER A 1 90 ? 0.527 -17.945 -16.002 1.00 96.31 90 SER A CA 1
ATOM 724 C C . SER A 1 90 ? -0.655 -17.455 -15.155 1.00 96.31 90 SER A C 1
ATOM 726 O O . SER A 1 90 ? -1.600 -16.876 -15.681 1.00 96.31 90 SER A O 1
ATOM 728 N N . GLU A 1 91 ? -0.610 -17.653 -13.835 1.00 96.44 91 GLU A N 1
ATOM 729 C CA . GLU A 1 91 ? -1.662 -17.226 -12.904 1.00 96.44 91 GLU A CA 1
ATOM 730 C C . GLU A 1 91 ? -1.342 -15.858 -12.289 1.00 96.44 91 GLU A C 1
ATOM 732 O O . GLU A 1 91 ? -0.653 -15.766 -11.267 1.00 96.44 91 GLU A O 1
ATOM 737 N N . LEU A 1 92 ? -1.861 -14.795 -12.910 1.00 97.75 92 LEU A N 1
ATOM 738 C CA . LEU A 1 92 ? -1.688 -13.415 -12.437 1.00 97.75 92 LEU A CA 1
ATOM 739 C C . LEU A 1 92 ? -2.913 -12.854 -11.693 1.00 97.75 92 LEU A C 1
ATOM 741 O O . LEU A 1 92 ? -2.853 -11.743 -11.174 1.00 97.75 92 LEU A O 1
ATOM 745 N N . ASN A 1 93 ? -4.020 -13.601 -11.613 1.00 96.50 93 ASN A N 1
ATOM 746 C CA . ASN A 1 93 ? -5.250 -13.205 -10.905 1.00 96.50 93 ASN A CA 1
ATOM 747 C C . ASN A 1 93 ? -5.756 -11.793 -11.282 1.00 96.50 93 ASN A C 1
ATOM 749 O O . ASN A 1 93 ? -6.109 -11.006 -10.412 1.00 96.50 93 ASN A O 1
ATOM 753 N N . GLY A 1 94 ? -5.745 -11.448 -12.571 1.00 94.88 94 GLY A N 1
ATOM 754 C CA . GLY A 1 94 ? -6.093 -10.102 -13.053 1.00 94.88 94 GLY A CA 1
ATOM 755 C C . GLY A 1 94 ? -4.904 -9.149 -13.206 1.00 94.88 94 GLY A C 1
ATOM 756 O O . GLY A 1 94 ? -5.089 -8.022 -13.650 1.00 94.88 94 GLY A O 1
ATOM 757 N N . GLY A 1 95 ? -3.691 -9.599 -12.876 1.00 96.50 95 GLY A N 1
ATOM 758 C CA . GLY A 1 95 ? -2.457 -8.897 -13.204 1.00 96.50 95 GLY A CA 1
ATOM 759 C C . GLY A 1 95 ? -1.943 -9.129 -14.616 1.00 96.50 95 GLY A C 1
ATOM 760 O O . GLY A 1 95 ? -2.519 -9.895 -15.389 1.00 96.50 95 GLY A O 1
ATOM 761 N N . GLN A 1 96 ? -0.844 -8.449 -14.944 1.00 97.00 96 GLN A N 1
ATOM 762 C CA . GLN A 1 96 ? -0.269 -8.426 -16.288 1.00 97.00 96 GLN A CA 1
ATOM 763 C C . GLN A 1 96 ? 1.270 -8.362 -16.269 1.00 97.00 96 GLN A C 1
ATOM 765 O O . GLN A 1 96 ? 1.864 -7.904 -15.284 1.00 97.00 96 GLN A O 1
ATOM 770 N N . PRO A 1 97 ? 1.936 -8.804 -17.354 1.00 97.75 97 PRO A N 1
ATOM 771 C CA . PRO A 1 97 ? 3.360 -8.567 -17.566 1.00 97.75 97 PRO A CA 1
ATOM 772 C C . PRO A 1 97 ? 3.708 -7.079 -17.520 1.00 97.75 97 PRO A C 1
ATOM 774 O O . PRO A 1 97 ? 2.971 -6.251 -18.056 1.00 97.75 97 PRO A O 1
ATOM 777 N N . VAL A 1 98 ? 4.859 -6.740 -16.938 1.00 96.69 98 VAL A N 1
ATOM 778 C CA . VAL A 1 98 ? 5.405 -5.386 -17.077 1.00 96.69 98 VAL A CA 1
ATOM 779 C C . VAL A 1 98 ? 5.966 -5.263 -18.491 1.00 96.69 98 VAL A C 1
ATOM 781 O O . VAL A 1 98 ? 6.740 -6.115 -18.935 1.00 96.69 98 VAL A O 1
ATOM 784 N N . ALA A 1 99 ? 5.535 -4.232 -19.217 1.00 94.94 99 ALA A N 1
ATOM 785 C CA . ALA A 1 99 ? 5.977 -3.999 -20.585 1.00 94.94 99 ALA A CA 1
ATOM 786 C C . ALA A 1 99 ? 7.469 -3.645 -20.634 1.00 94.94 99 ALA A C 1
ATOM 788 O O . ALA A 1 99 ? 7.964 -2.894 -19.789 1.00 94.94 99 ALA A O 1
ATOM 789 N N . ASP A 1 100 ? 8.156 -4.148 -21.658 1.00 94.31 100 ASP A N 1
ATOM 790 C CA . ASP A 1 100 ? 9.533 -3.763 -21.955 1.00 94.31 100 ASP A CA 1
ATOM 791 C C . ASP A 1 100 ? 9.598 -2.247 -22.191 1.00 94.31 100 ASP A C 1
ATOM 793 O O . ASP A 1 100 ? 8.673 -1.646 -22.749 1.00 94.31 100 ASP A O 1
ATOM 797 N N . LYS A 1 101 ? 10.680 -1.610 -21.748 1.00 89.31 101 LYS A N 1
ATOM 798 C CA . LYS A 1 101 ? 10.857 -0.163 -21.913 1.00 89.31 101 LYS A CA 1
ATOM 799 C C . LYS A 1 101 ? 11.834 0.146 -23.031 1.00 89.31 101 LYS A C 1
ATOM 801 O O . LYS A 1 101 ? 12.591 -0.714 -23.451 1.00 89.31 101 LYS A O 1
ATOM 806 N N . ARG A 1 102 ? 11.862 1.392 -23.491 1.00 84.94 102 ARG A N 1
ATOM 807 C CA . ARG A 1 102 ? 12.919 1.899 -24.374 1.00 84.94 102 ARG A CA 1
ATOM 808 C C . ARG A 1 102 ? 13.727 2.926 -23.605 1.00 84.94 102 ARG A C 1
ATOM 810 O O . ARG A 1 102 ? 13.138 3.790 -22.958 1.00 84.94 102 ARG A O 1
ATOM 817 N N . ALA A 1 103 ? 15.052 2.810 -23.637 1.00 75.00 103 ALA A N 1
ATOM 818 C CA . ALA A 1 103 ? 15.913 3.803 -23.010 1.00 75.00 103 ALA A CA 1
ATOM 819 C C . ALA A 1 103 ? 15.652 5.191 -23.621 1.00 75.00 103 ALA A C 1
ATOM 821 O O . ALA A 1 103 ? 15.485 5.323 -24.829 1.00 75.00 103 ALA A O 1
ATOM 822 N N . VAL A 1 104 ? 15.653 6.240 -22.803 1.00 68.56 104 VAL A N 1
ATOM 823 C CA . VAL A 1 104 ? 15.588 7.627 -23.289 1.00 68.56 104 VAL A CA 1
ATOM 824 C C . VAL A 1 104 ? 17.024 8.122 -23.484 1.00 68.56 104 VAL A C 1
ATOM 826 O O . VAL A 1 104 ? 17.472 9.053 -22.828 1.00 68.56 104 VAL A O 1
ATOM 829 N N . ALA A 1 105 ? 17.820 7.424 -24.295 1.00 57.59 105 ALA A N 1
ATOM 830 C CA . ALA A 1 105 ? 19.171 7.888 -24.608 1.00 57.59 105 ALA A CA 1
ATOM 831 C C . ALA A 1 105 ? 19.095 8.894 -25.763 1.00 57.59 105 ALA A C 1
ATOM 833 O O . ALA A 1 105 ? 18.331 8.680 -26.700 1.00 57.59 105 ALA A O 1
ATOM 834 N N . GLY A 1 106 ? 19.873 9.981 -25.673 1.00 52.91 106 GLY A N 1
ATOM 835 C CA . GLY A 1 106 ? 19.921 11.155 -26.562 1.00 52.91 106 GLY A CA 1
ATOM 836 C C . GLY A 1 106 ? 20.302 10.911 -28.033 1.00 52.91 106 GLY A C 1
ATOM 837 O O . GLY A 1 106 ? 21.059 11.690 -28.603 1.00 52.91 106 GLY A O 1
ATOM 838 N N . GLY A 1 107 ? 19.767 9.857 -28.648 1.00 47.12 107 GLY A N 1
ATOM 839 C CA . GLY A 1 107 ? 19.969 9.425 -30.028 1.00 47.12 107 GLY A CA 1
ATOM 840 C C . GLY A 1 107 ? 19.011 10.047 -31.044 1.00 47.12 107 GLY A C 1
ATOM 841 O O . GLY A 1 107 ? 19.059 9.674 -32.212 1.00 47.12 107 GLY A O 1
ATOM 842 N N . TRP A 1 108 ? 18.192 11.042 -30.671 1.00 53.44 108 TRP A N 1
ATOM 843 C CA . TRP A 1 108 ? 17.420 11.813 -31.665 1.00 53.44 108 TRP A CA 1
ATOM 844 C C . TRP A 1 108 ? 18.327 12.374 -32.775 1.00 53.44 108 TRP A C 1
ATOM 846 O O . TRP A 1 108 ? 17.881 12.572 -33.898 1.00 53.44 108 TRP A O 1
ATOM 856 N N . LEU A 1 109 ? 19.607 12.607 -32.454 1.00 58.81 109 LEU A N 1
ATOM 857 C CA . LEU A 1 109 ? 20.626 13.076 -33.389 1.00 58.81 109 LEU A CA 1
ATOM 858 C C . LEU A 1 109 ? 21.330 11.951 -34.168 1.00 58.81 109 LEU A C 1
ATOM 860 O O . LEU A 1 109 ? 21.886 12.239 -35.223 1.00 58.81 109 LEU A O 1
ATOM 864 N N . SER A 1 110 ? 21.330 10.699 -33.688 1.00 71.19 110 SER A N 1
ATOM 865 C CA . SER A 1 110 ? 21.980 9.570 -34.377 1.00 71.19 110 SER A CA 1
ATOM 866 C C . SER A 1 110 ? 21.033 8.770 -35.276 1.00 71.19 110 SER A C 1
ATOM 868 O O . SER A 1 110 ? 21.505 8.008 -36.113 1.00 71.19 110 SER A O 1
ATOM 870 N N . GLY A 1 111 ? 19.712 8.935 -35.129 1.00 73.56 111 GLY A N 1
ATOM 871 C CA . GLY A 1 111 ? 18.714 8.190 -35.907 1.00 73.56 111 GLY A CA 1
ATOM 872 C C . GLY A 1 111 ? 18.609 6.702 -35.542 1.00 73.56 111 GLY A C 1
ATOM 873 O O . GLY A 1 111 ? 17.838 5.978 -36.167 1.00 73.56 111 GLY A O 1
ATOM 874 N N . GLU A 1 112 ? 19.353 6.243 -34.533 1.00 77.06 112 GLU A N 1
ATOM 875 C CA . GLU A 1 112 ? 19.288 4.873 -34.023 1.00 77.06 112 GLU A CA 1
ATOM 876 C C . GLU A 1 112 ? 18.166 4.745 -32.984 1.00 77.06 112 GLU A C 1
ATOM 878 O O . GLU A 1 112 ? 18.049 5.569 -32.072 1.00 77.06 112 GLU A O 1
ATOM 883 N N . GLU A 1 113 ? 17.331 3.705 -33.103 1.00 73.69 113 GLU A N 1
ATOM 884 C CA . GLU A 1 113 ? 16.332 3.411 -32.073 1.00 73.69 113 GLU A CA 1
ATOM 885 C C . GLU A 1 113 ? 17.033 3.050 -30.750 1.00 73.69 113 GLU A C 1
ATOM 887 O O . GLU A 1 113 ? 17.935 2.206 -30.747 1.00 73.69 113 GLU A O 1
ATOM 892 N N . PRO A 1 114 ? 16.617 3.626 -29.607 1.00 78.69 114 PRO A N 1
ATOM 893 C CA . PRO A 1 114 ? 17.192 3.257 -28.324 1.00 78.69 114 PRO A CA 1
ATOM 894 C C . PRO A 1 114 ? 16.975 1.770 -28.025 1.00 78.69 114 PRO A C 1
ATOM 896 O O . PRO A 1 114 ? 15.895 1.240 -28.319 1.00 78.69 114 PRO A O 1
ATOM 899 N N . PRO A 1 115 ? 17.943 1.093 -27.380 1.00 82.25 115 PRO A N 1
ATOM 900 C CA . PRO A 1 115 ? 17.793 -0.312 -27.046 1.00 82.25 115 PRO A CA 1
ATOM 901 C C . PRO A 1 115 ? 16.573 -0.525 -26.145 1.00 82.25 115 PRO A C 1
ATOM 903 O O . PRO A 1 115 ? 16.308 0.243 -25.208 1.00 82.25 115 PRO A O 1
ATOM 906 N N . ALA A 1 116 ? 15.834 -1.598 -26.429 1.00 87.56 116 ALA A N 1
ATOM 907 C CA . ALA A 1 116 ? 14.798 -2.076 -25.534 1.00 87.56 116 ALA A CA 1
ATOM 908 C C . ALA A 1 116 ? 15.442 -2.566 -24.228 1.00 87.56 116 ALA A C 1
ATOM 910 O O . ALA A 1 116 ? 16.445 -3.278 -24.232 1.00 87.56 116 ALA A O 1
ATOM 911 N N . LEU A 1 117 ? 14.845 -2.185 -23.108 1.00 90.88 117 LEU A N 1
ATOM 912 C CA . LEU A 1 117 ? 15.128 -2.690 -21.779 1.00 90.88 117 LEU A CA 1
ATOM 913 C C . LEU A 1 117 ? 14.063 -3.750 -21.471 1.00 90.88 117 LEU A C 1
ATOM 915 O O . LEU A 1 117 ? 12.955 -3.387 -21.052 1.00 90.88 117 LEU A O 1
ATOM 919 N N . PRO A 1 118 ? 14.350 -5.041 -21.712 1.00 94.38 118 PRO A N 1
ATOM 920 C CA . PRO A 1 118 ? 13.379 -6.092 -21.470 1.00 94.38 118 PRO A CA 1
ATOM 921 C C . PRO A 1 118 ? 13.015 -6.155 -19.987 1.00 94.38 118 PRO A C 1
ATOM 923 O O . PRO A 1 118 ? 13.840 -5.898 -19.104 1.00 94.38 118 PRO A O 1
ATOM 926 N N . ARG A 1 119 ? 11.761 -6.503 -19.715 1.00 96.56 119 ARG A N 1
ATOM 927 C CA . ARG A 1 119 ? 11.261 -6.797 -18.374 1.00 96.56 119 ARG A CA 1
ATOM 928 C C . ARG A 1 119 ? 10.937 -8.275 -18.297 1.00 96.56 119 ARG A C 1
ATOM 930 O O . ARG A 1 119 ? 10.238 -8.825 -19.149 1.00 96.56 119 ARG A O 1
ATOM 937 N N . ASP A 1 120 ? 11.440 -8.921 -17.256 1.00 97.50 120 ASP A N 1
ATOM 938 C CA . ASP A 1 120 ? 11.252 -10.346 -16.985 1.00 97.50 120 ASP A CA 1
ATOM 939 C C . ASP A 1 120 ? 10.330 -10.585 -15.775 1.00 97.50 120 ASP A C 1
ATOM 941 O O . ASP A 1 120 ? 10.308 -11.669 -15.179 1.00 97.50 120 ASP A O 1
ATOM 945 N N . VAL A 1 121 ? 9.521 -9.577 -15.440 1.00 98.31 121 VAL A N 1
ATOM 946 C CA . VAL A 1 121 ? 8.540 -9.618 -14.356 1.00 98.31 121 VAL A CA 1
ATOM 947 C C . VAL A 1 121 ? 7.121 -9.309 -14.834 1.00 98.31 121 VAL A C 1
ATOM 949 O O . VAL A 1 121 ? 6.891 -8.703 -15.882 1.00 98.31 121 VAL A O 1
ATOM 952 N N . ALA A 1 122 ? 6.162 -9.723 -14.022 1.00 98.31 122 ALA A N 1
ATOM 953 C CA . ALA A 1 122 ? 4.756 -9.356 -14.094 1.00 98.31 122 ALA A CA 1
ATOM 954 C C . ALA A 1 122 ? 4.306 -8.896 -12.707 1.00 98.31 122 ALA A C 1
ATOM 956 O O . ALA A 1 122 ? 4.991 -9.161 -11.718 1.00 98.31 122 ALA A O 1
ATOM 957 N N . TRP A 1 123 ? 3.147 -8.258 -12.606 1.00 98.25 123 TRP A N 1
ATOM 958 C CA . TRP A 1 123 ? 2.459 -8.143 -11.324 1.00 98.25 123 TRP A CA 1
ATOM 959 C C . TRP A 1 123 ? 1.240 -9.056 -11.297 1.00 98.25 123 TRP A C 1
ATOM 961 O O . TRP A 1 123 ? 0.688 -9.414 -12.338 1.00 98.25 123 TRP A O 1
ATOM 971 N N . LYS A 1 124 ? 0.826 -9.449 -10.095 1.00 98.06 124 LYS A N 1
ATOM 972 C CA . LYS A 1 124 ? -0.398 -10.221 -9.876 1.00 98.06 124 LYS A CA 1
ATOM 973 C C . LYS A 1 124 ? -1.237 -9.627 -8.757 1.00 98.06 124 LYS A C 1
ATOM 975 O O . LYS A 1 124 ? -0.685 -9.008 -7.845 1.00 98.06 124 LYS A O 1
ATOM 980 N N . ALA A 1 125 ? -2.541 -9.887 -8.780 1.00 97.94 125 ALA A N 1
ATOM 981 C CA . ALA A 1 125 ? -3.360 -9.706 -7.590 1.00 97.94 125 ALA A CA 1
ATOM 982 C C . ALA A 1 125 ? -3.123 -10.867 -6.610 1.00 97.94 125 ALA A C 1
ATOM 984 O O . ALA A 1 125 ? -3.032 -12.040 -6.997 1.00 97.94 125 ALA A O 1
ATOM 985 N N . CYS A 1 126 ? -3.006 -10.533 -5.333 1.00 98.12 126 CYS A N 1
ATOM 986 C CA . CYS A 1 126 ? -2.732 -11.487 -4.273 1.00 98.12 126 CYS A CA 1
ATOM 987 C C . CYS A 1 126 ? -4.008 -12.088 -3.692 1.00 98.12 126 CYS A C 1
ATOM 989 O O . CYS A 1 126 ? -5.020 -11.405 -3.524 1.00 98.12 126 CYS A O 1
ATOM 991 N N . VAL A 1 127 ? -3.934 -13.370 -3.341 1.00 97.06 127 VAL A N 1
ATOM 992 C CA . VAL A 1 127 ? -5.069 -14.162 -2.858 1.00 97.06 127 VAL A CA 1
ATOM 993 C C . VAL A 1 127 ? -4.922 -14.455 -1.366 1.00 97.06 127 VAL A C 1
ATOM 995 O O . VAL A 1 127 ? -3.870 -14.901 -0.905 1.00 97.06 127 VAL A O 1
ATOM 998 N N . ALA A 1 128 ? -5.999 -14.223 -0.613 1.00 96.12 128 ALA A N 1
ATOM 999 C CA . ALA A 1 128 ? -6.071 -14.508 0.818 1.00 96.12 128 ALA A CA 1
ATOM 1000 C C . ALA A 1 128 ? -5.756 -15.975 1.132 1.00 96.12 128 ALA A C 1
ATOM 1002 O O . ALA A 1 128 ? -6.237 -16.868 0.439 1.00 96.12 128 ALA A O 1
ATOM 1003 N N . GLY A 1 129 ? -4.948 -16.221 2.166 1.00 96.25 129 GLY A N 1
ATOM 1004 C CA . GLY A 1 129 ? -4.560 -17.574 2.584 1.00 96.25 129 GLY A CA 1
ATOM 1005 C C . GLY A 1 129 ? -3.599 -18.304 1.634 1.00 96.25 129 GLY A C 1
ATOM 1006 O O . GLY A 1 129 ? -3.145 -19.395 1.966 1.00 96.25 129 GLY A O 1
ATOM 1007 N N . ARG A 1 130 ? -3.268 -17.718 0.473 1.00 97.25 130 ARG A N 1
ATOM 1008 C CA . ARG A 1 130 ? -2.277 -18.249 -0.480 1.00 97.25 130 ARG A CA 1
ATOM 1009 C C . ARG A 1 130 ? -1.010 -17.403 -0.514 1.00 97.25 130 ARG A C 1
ATOM 1011 O O . ARG A 1 130 ? 0.082 -17.952 -0.606 1.00 97.25 130 ARG A O 1
ATOM 1018 N N . ASP A 1 131 ? -1.167 -16.084 -0.485 1.00 98.38 131 ASP A N 1
ATOM 1019 C CA . ASP A 1 131 ? -0.069 -15.128 -0.573 1.00 98.38 131 ASP A CA 1
ATOM 1020 C C . ASP A 1 131 ? 0.205 -14.465 0.775 1.00 98.38 131 ASP A C 1
ATOM 1022 O O . ASP A 1 131 ? -0.718 -14.177 1.535 1.00 98.38 131 ASP A O 1
ATOM 1026 N N . ASN A 1 132 ? 1.477 -14.170 1.045 1.00 98.12 132 ASN A N 1
ATOM 1027 C CA . ASN A 1 132 ? 1.866 -13.380 2.207 1.00 98.12 132 ASN A CA 1
ATOM 1028 C C . ASN A 1 132 ? 1.461 -11.924 1.971 1.00 98.12 132 ASN A C 1
ATOM 1030 O O . ASN A 1 132 ? 1.955 -11.277 1.049 1.00 98.12 132 ASN A O 1
ATOM 1034 N N . ARG A 1 133 ? 0.578 -11.391 2.809 1.00 98.38 133 ARG A N 1
ATOM 1035 C CA . ARG A 1 133 ? -0.045 -10.075 2.636 1.00 98.38 133 ARG A CA 1
ATOM 1036 C C . ARG A 1 133 ? 0.281 -9.166 3.809 1.00 98.38 133 ARG A C 1
ATOM 1038 O O . ARG A 1 133 ? 0.095 -9.577 4.949 1.00 98.38 133 ARG A O 1
ATOM 1045 N N . LEU A 1 134 ? 0.699 -7.922 3.554 1.00 98.00 134 LEU A N 1
ATOM 1046 C CA . LEU A 1 134 ? 0.956 -6.972 4.648 1.00 98.00 134 LEU A CA 1
ATOM 1047 C C . LEU A 1 134 ? -0.285 -6.745 5.515 1.00 98.00 134 LEU A C 1
ATOM 1049 O O . LEU A 1 134 ? -0.158 -6.530 6.713 1.00 98.00 134 LEU A O 1
ATOM 1053 N N . ARG A 1 135 ? -1.482 -6.820 4.922 1.00 97.38 135 ARG A N 1
ATOM 1054 C CA . ARG A 1 135 ? -2.741 -6.599 5.645 1.00 97.38 135 ARG A CA 1
ATOM 1055 C C . ARG A 1 135 ? -3.113 -7.706 6.625 1.00 97.38 135 ARG A C 1
ATOM 1057 O O . ARG A 1 135 ? -4.022 -7.506 7.419 1.00 97.38 135 ARG A O 1
ATOM 1064 N N . ASP A 1 136 ? -2.455 -8.859 6.517 1.00 97.88 136 ASP A N 1
ATOM 1065 C CA . ASP A 1 136 ? -2.682 -10.004 7.399 1.00 97.88 136 ASP A CA 1
ATOM 1066 C C . ASP A 1 136 ? -1.777 -9.950 8.640 1.00 97.88 136 ASP A C 1
ATOM 1068 O O . ASP A 1 136 ? -1.953 -10.746 9.560 1.00 97.88 136 ASP A O 1
ATOM 1072 N N . LEU A 1 137 ? -0.814 -9.020 8.681 1.00 98.19 137 LEU A N 1
ATOM 1073 C CA . LEU A 1 137 ? -0.017 -8.762 9.875 1.00 98.19 137 LEU A CA 1
ATOM 1074 C C . LEU A 1 137 ? -0.869 -8.054 10.932 1.00 98.19 137 LEU A C 1
ATOM 1076 O O . LEU A 1 137 ? -1.764 -7.271 10.614 1.00 98.19 137 LEU A O 1
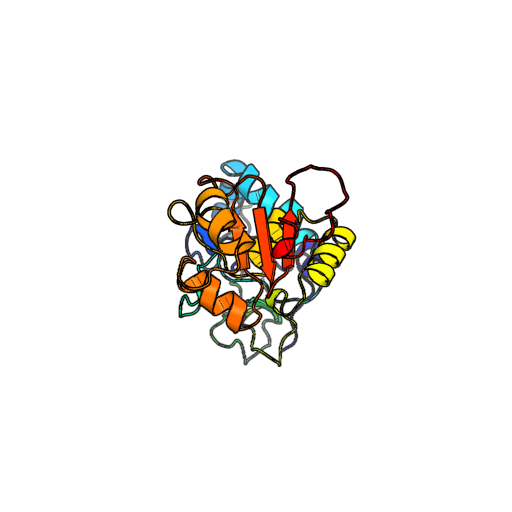ATOM 1080 N N . THR A 1 138 ? -0.582 -8.323 12.205 1.00 97.50 138 THR A N 1
ATOM 1081 C CA . THR A 1 138 ? -1.152 -7.535 13.300 1.00 97.50 138 THR A CA 1
ATOM 1082 C C . THR A 1 138 ? -0.488 -6.152 13.347 1.00 97.50 138 THR A C 1
ATOM 1084 O O . THR A 1 138 ? 0.618 -5.985 12.818 1.00 97.50 138 THR A O 1
ATOM 1087 N N . PRO A 1 139 ? -1.101 -5.132 13.981 1.00 97.25 139 PRO A N 1
ATOM 1088 C CA . PRO A 1 139 ? -0.448 -3.834 14.131 1.00 97.25 139 PRO A CA 1
ATOM 1089 C C . PRO A 1 139 ? 0.952 -3.927 14.769 1.00 97.25 139 PRO A C 1
ATOM 1091 O O . PRO A 1 139 ? 1.872 -3.371 14.171 1.00 97.25 139 PRO A O 1
ATOM 1094 N N . PRO A 1 140 ? 1.182 -4.670 15.875 1.00 96.50 140 PRO A N 1
ATOM 1095 C CA . PRO A 1 140 ? 2.531 -4.865 16.411 1.00 96.50 140 PRO A CA 1
ATOM 1096 C C . PRO A 1 140 ? 3.521 -5.465 15.403 1.00 96.50 140 PRO A C 1
ATOM 1098 O O . PRO A 1 140 ? 4.612 -4.923 15.236 1.00 96.50 140 PRO A O 1
ATOM 1101 N N . ASP A 1 141 ? 3.136 -6.528 14.689 1.00 97.31 141 ASP A N 1
ATOM 1102 C CA . ASP A 1 141 ? 4.026 -7.200 13.729 1.00 97.31 141 ASP A CA 1
ATOM 1103 C C . ASP A 1 141 ? 4.368 -6.303 12.533 1.00 97.31 141 ASP A C 1
ATOM 1105 O O . ASP A 1 141 ? 5.501 -6.299 12.044 1.00 97.31 141 ASP A O 1
ATOM 1109 N N . LEU A 1 142 ? 3.395 -5.523 12.051 1.00 97.12 142 LEU A N 1
ATOM 1110 C CA . LEU A 1 142 ? 3.614 -4.586 10.954 1.00 97.12 142 LEU A CA 1
ATOM 1111 C C . LEU A 1 142 ? 4.527 -3.428 11.375 1.00 97.12 142 LEU A C 1
ATOM 1113 O O . LEU A 1 142 ? 5.362 -2.995 10.582 1.00 97.12 142 LEU A O 1
ATOM 1117 N N . LEU A 1 143 ? 4.385 -2.929 12.605 1.00 94.56 143 LEU A N 1
ATOM 1118 C CA . LEU A 1 143 ? 5.228 -1.853 13.133 1.00 94.56 143 LEU A CA 1
ATOM 1119 C C . LEU A 1 143 ? 6.654 -2.334 13.430 1.00 94.56 143 LEU A C 1
ATOM 1121 O O . LEU A 1 143 ? 7.606 -1.619 13.118 1.00 94.56 143 LEU A O 1
ATOM 1125 N N . ASP A 1 144 ? 6.825 -3.558 13.935 1.00 95.06 144 ASP A N 1
ATOM 1126 C CA . ASP A 1 144 ? 8.144 -4.199 14.026 1.00 95.06 144 ASP A CA 1
ATOM 1127 C C . ASP A 1 144 ? 8.792 -4.328 12.640 1.00 95.06 144 ASP A C 1
ATOM 1129 O O . ASP A 1 144 ? 9.946 -3.936 12.435 1.00 95.06 144 ASP A O 1
ATOM 1133 N N . LEU A 1 145 ? 8.028 -4.814 11.653 1.00 94.94 145 LEU A N 1
ATOM 1134 C CA . LEU A 1 145 ? 8.497 -4.899 10.274 1.00 94.94 145 LEU A CA 1
ATOM 1135 C C . LEU A 1 145 ? 8.907 -3.520 9.742 1.00 94.94 145 LEU A C 1
ATOM 1137 O O . LEU A 1 145 ? 9.974 -3.406 9.142 1.00 94.94 145 LEU A O 1
ATOM 1141 N N . ALA A 1 146 ? 8.112 -2.476 9.988 1.00 92.75 146 ALA A N 1
ATOM 1142 C CA . ALA A 1 146 ? 8.442 -1.106 9.600 1.00 92.75 146 ALA A CA 1
ATOM 1143 C C . ALA A 1 146 ? 9.816 -0.681 10.142 1.00 92.75 146 ALA A C 1
ATOM 1145 O O . ALA A 1 146 ? 10.633 -0.143 9.393 1.00 92.75 146 ALA A O 1
ATOM 1146 N N . GLY A 1 147 ? 10.112 -1.007 11.403 1.00 91.81 147 GLY A N 1
ATOM 1147 C CA . GLY A 1 147 ? 11.406 -0.723 12.023 1.00 91.81 147 GLY A CA 1
ATOM 1148 C C . GLY A 1 147 ? 12.572 -1.463 11.440 1.00 91.81 147 GLY A C 1
ATOM 1149 O O . GLY A 1 147 ? 13.585 -0.845 11.117 1.00 91.81 147 GLY A O 1
ATOM 1150 N N . ARG A 1 148 ? 12.415 -2.766 11.217 1.00 93.50 148 ARG A N 1
ATOM 1151 C CA . ARG A 1 148 ? 13.462 -3.563 10.572 1.00 93.50 148 ARG A CA 1
ATOM 1152 C C . ARG A 1 148 ? 13.760 -3.089 9.151 1.00 93.50 148 ARG A C 1
ATOM 1154 O O . ARG A 1 148 ? 14.900 -3.188 8.706 1.00 93.50 148 ARG A O 1
ATOM 1161 N N . LEU A 1 149 ? 12.757 -2.562 8.449 1.00 90.75 149 LEU A N 1
ATOM 1162 C CA . LEU A 1 149 ? 12.913 -1.997 7.108 1.00 90.75 149 LEU A CA 1
ATOM 1163 C C . LEU A 1 149 ? 13.421 -0.545 7.110 1.00 90.75 149 LEU A C 1
ATOM 1165 O O . LEU A 1 149 ? 13.801 -0.038 6.054 1.00 90.75 149 LEU A O 1
ATOM 1169 N N . GLY A 1 150 ? 13.399 0.141 8.258 1.00 89.62 150 GLY A N 1
ATOM 1170 C CA . GLY A 1 150 ? 13.589 1.591 8.320 1.00 89.62 150 GLY A CA 1
ATOM 1171 C C . GLY A 1 150 ? 12.559 2.343 7.470 1.00 89.62 150 GLY A C 1
ATOM 1172 O O . GLY A 1 150 ? 12.907 3.328 6.817 1.00 89.62 150 GLY A O 1
ATOM 1173 N N . ALA A 1 151 ? 11.330 1.832 7.396 1.00 87.25 151 ALA A N 1
ATOM 1174 C CA . ALA A 1 151 ? 10.221 2.438 6.671 1.00 87.25 151 ALA A CA 1
ATOM 1175 C C . ALA A 1 151 ? 9.385 3.325 7.604 1.00 87.25 151 ALA A C 1
ATOM 1177 O O . ALA A 1 151 ? 9.240 3.030 8.789 1.00 87.25 151 ALA A O 1
ATOM 1178 N N . GLU A 1 152 ? 8.783 4.378 7.055 1.00 86.12 152 GLU A N 1
ATOM 1179 C CA . GLU A 1 152 ? 7.860 5.238 7.800 1.00 86.12 152 GLU A CA 1
ATOM 1180 C C . GLU A 1 152 ? 6.586 4.462 8.174 1.00 86.12 152 GLU A C 1
ATOM 1182 O O . GLU A 1 152 ? 5.833 4.039 7.287 1.00 86.12 152 GLU A O 1
ATOM 1187 N N . ALA A 1 153 ? 6.305 4.287 9.474 1.00 90.19 153 ALA A N 1
ATOM 1188 C CA . ALA A 1 153 ? 5.123 3.534 9.916 1.00 90.19 153 ALA A CA 1
ATOM 1189 C C . ALA A 1 153 ? 3.809 4.125 9.409 1.00 90.19 153 ALA A C 1
ATOM 1191 O O . ALA A 1 153 ? 2.883 3.381 9.077 1.00 90.19 153 ALA A O 1
ATOM 1192 N N . GLY A 1 154 ? 3.732 5.456 9.322 1.00 89.50 154 GLY A N 1
ATOM 1193 C CA . GLY A 1 154 ? 2.562 6.140 8.781 1.00 89.50 154 GLY A CA 1
ATOM 1194 C C . GLY A 1 154 ? 2.197 5.616 7.390 1.00 89.50 154 GLY A C 1
ATOM 1195 O O . GLY A 1 154 ? 1.044 5.327 7.071 1.00 89.50 154 GLY A O 1
ATOM 1196 N N . TYR A 1 155 ? 3.228 5.399 6.581 1.00 88.94 155 TYR A N 1
ATOM 1197 C CA . TYR A 1 155 ? 3.086 5.017 5.193 1.00 88.94 155 TYR A CA 1
ATOM 1198 C C . TYR A 1 155 ? 2.868 3.508 5.003 1.00 88.94 155 TYR A C 1
ATOM 1200 O O . TYR A 1 155 ? 1.904 3.109 4.348 1.00 88.94 155 TYR A O 1
ATOM 1208 N N . ILE A 1 156 ? 3.689 2.652 5.626 1.00 92.75 156 ILE A N 1
ATOM 1209 C CA . ILE A 1 156 ? 3.524 1.187 5.512 1.00 92.75 156 ILE A CA 1
ATOM 1210 C C . ILE A 1 156 ? 2.141 0.723 5.974 1.00 92.75 156 ILE A C 1
ATOM 1212 O O . ILE A 1 156 ? 1.569 -0.184 5.381 1.00 92.75 156 ILE A O 1
ATOM 1216 N N . THR A 1 157 ? 1.568 1.370 6.986 1.00 95.31 157 THR A N 1
ATOM 1217 C CA . THR A 1 157 ? 0.231 1.034 7.491 1.00 95.31 157 THR A CA 1
ATOM 1218 C C . THR A 1 157 ? -0.872 1.468 6.532 1.00 95.31 157 THR A C 1
ATOM 1220 O O . THR A 1 157 ? -1.808 0.703 6.343 1.00 95.31 157 THR A O 1
ATOM 1223 N N . LYS A 1 158 ? -0.748 2.605 5.834 1.00 93.81 158 LYS A N 1
ATOM 1224 C CA . LYS A 1 158 ? -1.680 3.008 4.755 1.00 93.81 158 LYS A CA 1
ATOM 1225 C C . LYS A 1 158 ? -1.610 2.091 3.531 1.00 93.81 158 LYS A C 1
ATOM 1227 O O . LYS A 1 158 ? -2.594 1.929 2.813 1.00 93.81 158 LYS A O 1
ATOM 1232 N N . ILE A 1 159 ? -0.452 1.476 3.307 1.00 94.31 159 ILE A N 1
ATOM 1233 C CA . ILE A 1 159 ? -0.222 0.503 2.236 1.00 94.31 159 ILE A CA 1
ATOM 1234 C C . ILE A 1 159 ? -0.540 -0.939 2.680 1.00 94.31 159 ILE A C 1
ATOM 1236 O O . ILE A 1 159 ? -0.695 -1.829 1.844 1.00 94.31 159 ILE A O 1
ATOM 1240 N N . ALA A 1 160 ? -0.698 -1.193 3.977 1.00 96.94 160 ALA A N 1
ATOM 1241 C CA . ALA A 1 160 ? -1.131 -2.482 4.508 1.00 96.94 160 ALA A CA 1
ATOM 1242 C C . ALA A 1 160 ? -2.642 -2.515 4.749 1.00 96.94 160 ALA A C 1
ATOM 1244 O O . ALA A 1 160 ? -3.325 -3.431 4.310 1.00 96.94 160 ALA A O 1
ATOM 1245 N N . TYR A 1 161 ? -3.199 -1.504 5.401 1.00 97.94 161 TYR A N 1
ATOM 1246 C CA . TYR A 1 161 ? -4.544 -1.541 5.954 1.00 97.94 161 TYR A CA 1
ATOM 1247 C C . TYR A 1 161 ? -5.523 -0.637 5.198 1.00 97.94 161 TYR A C 1
ATOM 1249 O O . TYR A 1 161 ? -5.118 0.358 4.592 1.00 97.94 161 TYR A O 1
ATOM 1257 N N . PRO A 1 162 ? -6.823 -0.975 5.217 1.00 97.25 162 PRO A N 1
ATOM 1258 C CA . PRO A 1 162 ? -7.875 -0.060 4.802 1.00 97.25 162 PRO A CA 1
ATOM 1259 C C . PRO A 1 162 ? -7.887 1.186 5.692 1.00 97.25 162 PRO A C 1
ATOM 1261 O O . PRO A 1 162 ? -7.382 1.189 6.819 1.00 97.25 162 PRO A O 1
ATOM 1264 N N . ARG A 1 163 ? -8.506 2.248 5.184 1.00 96.12 163 ARG A N 1
ATOM 1265 C CA . ARG A 1 163 ? -8.577 3.538 5.868 1.00 96.12 163 ARG A CA 1
ATOM 1266 C C . ARG A 1 163 ? -10.005 3.889 6.248 1.00 96.12 163 ARG A C 1
ATOM 1268 O O . ARG A 1 163 ? -10.971 3.422 5.645 1.00 96.12 163 ARG A O 1
ATOM 1275 N N . LEU A 1 164 ? -10.124 4.758 7.234 1.00 96.19 164 LEU A N 1
ATOM 1276 C CA . LEU A 1 164 ? -11.292 5.594 7.414 1.00 96.19 164 LEU A CA 1
ATOM 1277 C C . LEU A 1 164 ? -10.969 6.940 6.752 1.00 96.19 164 LEU A C 1
ATOM 1279 O O . LEU A 1 164 ? -10.006 7.595 7.138 1.00 96.19 164 LEU A O 1
ATOM 1283 N N . MET A 1 165 ? -11.672 7.266 5.666 1.00 92.50 165 MET A N 1
ATOM 1284 C CA . MET A 1 165 ? -11.226 8.310 4.738 1.00 92.50 165 MET A CA 1
ATOM 1285 C C . MET A 1 165 ? -11.562 9.722 5.253 1.00 92.50 165 MET A C 1
ATOM 1287 O O . MET A 1 165 ? -12.717 9.970 5.604 1.00 92.50 165 MET A O 1
ATOM 1291 N N . PRO A 1 166 ? -10.590 10.651 5.262 1.00 90.31 166 PRO A N 1
ATOM 1292 C CA . PRO A 1 166 ? -10.856 12.072 5.451 1.00 90.31 166 PRO A CA 1
ATOM 1293 C C . PRO A 1 166 ? -11.427 12.719 4.170 1.00 90.31 166 PRO A C 1
ATOM 1295 O O . PRO A 1 166 ? -11.225 12.173 3.081 1.00 90.31 166 PRO A O 1
ATOM 1298 N N . PRO A 1 167 ? -12.050 13.912 4.278 1.00 91.31 167 PRO A N 1
ATOM 1299 C CA . PRO A 1 167 ? -12.218 14.714 5.497 1.00 91.31 167 PRO A CA 1
ATOM 1300 C C . PRO A 1 167 ? -13.387 14.282 6.392 1.00 91.31 167 PRO A C 1
ATOM 1302 O O . PRO A 1 167 ? -13.467 14.739 7.530 1.00 91.31 167 PRO A O 1
ATOM 1305 N N . GLU A 1 168 ? -14.285 13.423 5.906 1.00 92.75 168 GLU A N 1
ATOM 1306 C CA . GLU A 1 168 ? -15.524 13.060 6.607 1.00 92.75 168 GLU A CA 1
ATOM 1307 C C . GLU A 1 168 ? -15.251 12.313 7.912 1.00 92.75 168 GLU A C 1
ATOM 1309 O O . GLU A 1 168 ? -16.033 12.398 8.863 1.00 92.75 168 GLU A O 1
ATOM 1314 N N . HIS A 1 169 ? -14.139 11.583 7.962 1.00 94.94 169 HIS A N 1
ATOM 1315 C CA . HIS A 1 169 ? -13.770 10.782 9.109 1.00 94.94 169 HIS A CA 1
ATOM 1316 C C . HIS A 1 169 ? -12.295 10.969 9.468 1.00 94.94 169 HIS A C 1
ATOM 1318 O O . HIS A 1 169 ? -11.394 10.445 8.815 1.00 94.94 169 HIS A O 1
ATOM 1324 N N . THR A 1 170 ? -12.062 11.692 10.559 1.00 96.50 170 THR A N 1
ATOM 1325 C CA . THR A 1 170 ? -10.749 11.850 11.200 1.00 96.50 170 THR A CA 1
ATOM 1326 C C . THR A 1 170 ? -10.802 11.341 12.635 1.00 96.50 170 THR A C 1
ATOM 1328 O O . THR A 1 170 ? -11.884 11.130 13.193 1.00 96.50 170 THR A O 1
ATOM 1331 N N . TRP A 1 171 ? -9.647 11.199 13.285 1.00 96.25 171 TRP A N 1
ATOM 1332 C CA . TRP A 1 171 ? -9.586 10.811 14.693 1.00 96.25 171 TRP A CA 1
ATOM 1333 C C . TRP A 1 171 ? -10.426 11.741 15.571 1.00 96.25 171 TRP A C 1
ATOM 1335 O O . TRP A 1 171 ? -11.185 11.271 16.414 1.00 96.25 171 TRP A O 1
ATOM 1345 N N . ALA A 1 172 ? -10.377 13.053 15.316 1.00 95.12 172 ALA A N 1
ATOM 1346 C CA . ALA A 1 172 ? -11.168 14.039 16.047 1.00 95.12 172 ALA A CA 1
ATOM 1347 C C . ALA A 1 172 ? -12.680 13.752 16.002 1.00 95.12 172 ALA A C 1
ATOM 1349 O O . ALA A 1 172 ? -13.368 14.019 16.984 1.00 95.12 172 ALA A O 1
ATOM 1350 N N . THR A 1 173 ? -13.178 13.184 14.899 1.00 96.25 173 THR A N 1
ATOM 1351 C CA . THR A 1 173 ? -14.606 12.868 14.723 1.00 96.25 173 THR A CA 1
ATOM 1352 C C . THR A 1 173 ? -15.038 11.562 15.386 1.00 96.25 173 THR A C 1
ATOM 1354 O O . THR A 1 173 ? -16.208 11.423 15.726 1.00 96.25 173 THR A O 1
ATOM 1357 N N . VAL A 1 174 ? -14.120 10.608 15.590 1.00 96.81 174 VAL A N 1
ATOM 1358 C CA . VAL A 1 174 ? -14.468 9.264 16.090 1.00 96.81 174 VAL A CA 1
ATOM 1359 C C . VAL A 1 174 ? -13.960 8.969 17.498 1.00 96.81 174 VAL A C 1
ATOM 1361 O O . VAL A 1 174 ? -14.487 8.061 18.137 1.00 96.81 174 VAL A O 1
ATOM 1364 N N . LYS A 1 175 ? -12.975 9.723 18.006 1.00 96.31 175 LYS A N 1
ATOM 1365 C CA . LYS A 1 175 ? -12.287 9.437 19.278 1.00 96.31 175 LYS A CA 1
ATOM 1366 C C . LYS A 1 175 ? -13.239 9.245 20.460 1.00 96.31 175 LYS A C 1
ATOM 1368 O O . LYS A 1 175 ? -13.038 8.334 21.249 1.00 96.31 175 LYS A O 1
ATOM 1373 N N . ASP A 1 176 ? -14.297 10.050 20.546 1.00 96.44 176 ASP A N 1
ATOM 1374 C CA . ASP A 1 176 ? -15.222 10.039 21.680 1.00 96.44 176 ASP A CA 1
ATOM 1375 C C . ASP A 1 176 ? -16.124 8.795 21.651 1.00 96.44 176 ASP A C 1
ATOM 1377 O O . ASP A 1 176 ? -16.385 8.189 22.689 1.00 96.44 176 ASP A O 1
ATOM 1381 N N . ALA A 1 177 ? -16.588 8.396 20.460 1.00 96.38 177 ALA A N 1
ATOM 1382 C CA . ALA A 1 177 ? -17.351 7.163 20.278 1.00 96.38 177 ALA A CA 1
ATOM 1383 C C . ALA A 1 177 ? -16.465 5.937 20.531 1.00 96.38 177 ALA A C 1
ATOM 1385 O O . ALA A 1 177 ? -16.871 5.017 21.239 1.00 96.38 177 ALA A O 1
ATOM 1386 N N . VAL A 1 178 ? -15.231 5.961 20.011 1.00 96.00 178 VAL A N 1
ATOM 1387 C CA . VAL A 1 178 ? -14.228 4.912 20.227 1.00 96.00 178 VAL A CA 1
ATOM 1388 C C . VAL A 1 178 ? -13.935 4.749 21.713 1.00 96.00 178 VAL A C 1
ATOM 1390 O O . VAL A 1 178 ? -14.111 3.644 22.206 1.00 96.00 178 VAL A O 1
ATOM 1393 N N . ALA A 1 179 ? -13.598 5.820 22.439 1.00 94.75 179 ALA A N 1
ATOM 1394 C CA . ALA A 1 179 ? -13.271 5.775 23.868 1.00 94.75 179 ALA A CA 1
ATOM 1395 C C . ALA A 1 179 ? -14.422 5.244 24.742 1.00 94.75 179 ALA A C 1
ATOM 1397 O O . ALA A 1 179 ? -14.202 4.517 25.708 1.00 94.75 179 ALA A O 1
ATOM 1398 N N . ARG A 1 180 ? -15.677 5.554 24.390 1.00 95.25 180 ARG A N 1
ATOM 1399 C CA . ARG A 1 180 ? -16.854 5.026 25.103 1.00 95.25 180 ARG A CA 1
ATOM 1400 C C . ARG A 1 180 ? -17.246 3.603 24.697 1.00 95.25 180 ARG A C 1
ATOM 1402 O O . ARG A 1 180 ? -18.133 3.033 25.327 1.00 95.25 180 ARG A O 1
ATOM 1409 N N . GLY A 1 181 ? -16.644 3.041 23.647 1.00 94.19 181 GLY A N 1
ATOM 1410 C CA . GLY A 1 181 ? -17.112 1.793 23.039 1.00 94.19 181 GLY A CA 1
ATOM 1411 C C . GLY A 1 181 ? -18.522 1.905 22.443 1.00 94.19 181 GLY A C 1
ATOM 1412 O O . GLY A 1 181 ? -19.249 0.918 22.386 1.00 94.19 181 GLY A O 1
ATOM 1413 N N . ASP A 1 182 ? -18.923 3.107 22.028 1.00 96.19 182 ASP A N 1
ATOM 1414 C CA . ASP A 1 182 ? -20.251 3.423 21.496 1.00 96.19 182 ASP A CA 1
ATOM 1415 C C . ASP A 1 182 ? -20.323 3.059 20.003 1.00 96.19 182 ASP A C 1
ATOM 1417 O O . ASP A 1 182 ? -20.159 3.905 19.123 1.00 96.19 182 ASP A O 1
ATOM 1421 N N . GLU A 1 183 ? -20.497 1.764 19.712 1.00 94.06 183 GLU A N 1
ATOM 1422 C CA . GLU A 1 183 ? -20.509 1.232 18.339 1.00 94.06 183 GLU A CA 1
ATOM 1423 C C . GLU A 1 183 ? -21.603 1.853 17.453 1.00 94.06 183 GLU A C 1
ATOM 1425 O O . GLU A 1 183 ? -21.443 1.916 16.229 1.00 94.06 183 GLU A O 1
ATOM 1430 N N . GLU A 1 184 ? -22.715 2.308 18.032 1.00 95.50 184 GLU A N 1
ATOM 1431 C CA . GLU A 1 184 ? -23.806 2.938 17.280 1.00 95.50 184 GLU A CA 1
ATOM 1432 C C . GLU A 1 184 ? -23.414 4.327 16.771 1.00 95.50 184 GLU A C 1
ATOM 1434 O O . GLU A 1 184 ? -23.756 4.674 15.637 1.00 95.50 184 GLU A O 1
ATOM 1439 N N . ALA A 1 185 ? -22.634 5.076 17.557 1.00 97.06 185 ALA A N 1
ATOM 1440 C CA . ALA A 1 185 ? -22.103 6.382 17.174 1.00 97.06 185 ALA A CA 1
ATOM 1441 C C . ALA A 1 185 ? -20.888 6.313 16.227 1.00 97.06 185 ALA A C 1
ATOM 1443 O O . ALA A 1 185 ? -20.500 7.332 15.650 1.00 97.06 185 ALA A O 1
ATOM 1444 N N . MET A 1 186 ? -20.265 5.142 16.050 1.00 97.38 186 MET A N 1
ATOM 1445 C CA . MET A 1 186 ? -19.139 4.975 15.123 1.00 97.38 186 MET A CA 1
ATOM 1446 C C . MET A 1 186 ? -19.598 4.937 13.654 1.00 97.38 186 MET A C 1
ATOM 1448 O O . MET A 1 186 ? -20.648 4.363 13.345 1.00 97.38 186 MET A O 1
ATOM 1452 N N . PRO A 1 187 ? -18.781 5.442 12.706 1.00 97.44 187 PRO A N 1
ATOM 1453 C CA . PRO A 1 187 ? -19.019 5.233 11.281 1.00 97.44 187 PRO A CA 1
ATOM 1454 C C . PRO A 1 187 ? -19.168 3.747 10.939 1.00 97.44 187 PRO A C 1
ATOM 1456 O O . PRO A 1 187 ? -18.448 2.898 11.473 1.00 97.44 187 PRO A O 1
ATOM 1459 N N . VAL A 1 188 ? -20.066 3.431 10.001 1.00 96.75 188 VAL A N 1
ATOM 1460 C CA . VAL A 1 188 ? -20.402 2.046 9.614 1.00 96.75 188 VAL A CA 1
ATOM 1461 C C . VAL A 1 188 ? -19.152 1.243 9.241 1.00 96.75 188 VAL A C 1
ATOM 1463 O O . VAL A 1 188 ? -19.018 0.088 9.638 1.00 96.75 188 VAL A O 1
ATOM 1466 N N . GLN A 1 189 ? -18.219 1.865 8.521 1.00 96.69 189 GLN A N 1
ATOM 1467 C CA . GLN A 1 189 ? -16.963 1.260 8.090 1.00 96.69 189 GLN A CA 1
ATOM 1468 C C . GLN A 1 189 ? -16.056 0.917 9.276 1.00 96.69 189 GLN A C 1
ATOM 1470 O O . GLN A 1 189 ? -15.471 -0.164 9.298 1.00 96.69 189 GLN A O 1
ATOM 1475 N N . LEU A 1 190 ? -15.962 1.805 10.272 1.00 97.12 190 LEU A N 1
ATOM 1476 C CA . LEU A 1 190 ? -15.153 1.581 11.468 1.00 97.12 190 LEU A CA 1
ATOM 1477 C C . LEU A 1 190 ? -15.731 0.439 12.309 1.00 97.12 190 LEU A C 1
ATOM 1479 O O . LEU A 1 190 ? -15.010 -0.500 12.644 1.00 97.12 190 LEU A O 1
ATOM 1483 N N . ARG A 1 191 ? -17.043 0.471 12.572 1.00 97.00 191 ARG A N 1
ATOM 1484 C CA . ARG A 1 191 ? -17.739 -0.607 13.289 1.00 97.00 191 ARG A CA 1
ATOM 1485 C C . ARG A 1 191 ? -17.532 -1.956 12.599 1.00 97.00 191 ARG A C 1
ATOM 1487 O O . ARG A 1 191 ? -17.155 -2.930 13.244 1.00 97.00 191 ARG A O 1
ATOM 1494 N N . ALA A 1 192 ? -17.720 -2.006 11.281 1.00 96.94 192 ALA A N 1
ATOM 1495 C CA . ALA A 1 192 ? -17.561 -3.237 10.516 1.00 96.94 192 ALA A CA 1
ATOM 1496 C C . ALA A 1 192 ? -16.110 -3.762 10.527 1.00 96.94 192 ALA A C 1
ATOM 1498 O O . ALA A 1 192 ? -15.909 -4.975 10.582 1.00 96.94 192 ALA A O 1
ATOM 1499 N N . ALA A 1 193 ? -15.102 -2.882 10.510 1.00 97.31 193 ALA A N 1
ATOM 1500 C CA . ALA A 1 193 ? -13.696 -3.276 10.628 1.00 97.31 193 ALA A CA 1
ATOM 1501 C C . ALA A 1 193 ? -13.370 -3.847 12.020 1.00 97.31 193 ALA A C 1
ATOM 1503 O O . ALA A 1 193 ? -12.738 -4.900 12.120 1.00 97.31 193 ALA A O 1
ATOM 1504 N N . ILE A 1 194 ? -13.859 -3.206 13.090 1.00 96.00 194 ILE A N 1
ATOM 1505 C CA . ILE A 1 194 ? -13.696 -3.674 14.477 1.00 96.00 194 ILE A CA 1
ATOM 1506 C C . ILE A 1 194 ? -14.309 -5.068 14.653 1.00 96.00 194 ILE A C 1
ATOM 1508 O O . ILE A 1 194 ? -13.633 -5.982 15.129 1.00 96.00 194 ILE A O 1
ATOM 1512 N N . GLN A 1 195 ? -15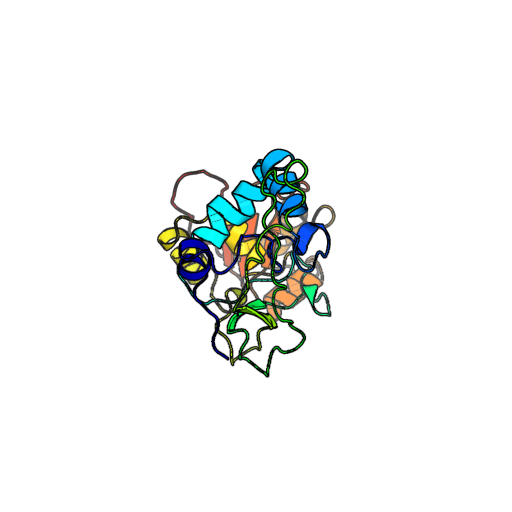.559 -5.252 14.216 1.00 95.81 195 GLN A N 1
ATOM 1513 C CA . GLN A 1 195 ? -16.281 -6.525 14.325 1.00 95.81 195 GLN A CA 1
ATOM 1514 C C . GLN A 1 195 ? -15.606 -7.646 13.524 1.00 95.81 195 GLN A C 1
ATOM 1516 O O . GLN A 1 195 ? -15.531 -8.783 13.985 1.00 95.81 195 GLN A O 1
ATOM 1521 N N . ALA A 1 196 ? -15.054 -7.320 12.352 1.00 96.44 196 ALA A N 1
ATOM 1522 C CA . ALA A 1 196 ? -14.316 -8.265 11.518 1.00 96.44 196 ALA A CA 1
ATOM 1523 C C . ALA A 1 196 ? -12.879 -8.529 11.999 1.00 96.44 196 ALA A C 1
ATOM 1525 O O . ALA A 1 196 ? -12.184 -9.343 11.392 1.00 96.44 196 ALA A O 1
ATOM 1526 N N . ARG A 1 197 ? -12.419 -7.847 13.060 1.00 97.00 197 ARG A N 1
ATOM 1527 C CA . ARG A 1 197 ? -11.015 -7.836 13.497 1.00 97.00 197 ARG A CA 1
ATOM 1528 C C . ARG A 1 197 ? -10.070 -7.540 12.330 1.00 97.00 197 ARG A C 1
ATOM 1530 O O . ARG A 1 197 ? -9.121 -8.276 12.083 1.00 97.00 197 ARG A O 1
ATOM 1537 N N . VAL A 1 198 ? -10.341 -6.456 11.610 1.00 97.38 198 VAL A N 1
ATOM 1538 C CA . VAL A 1 198 ? -9.468 -5.933 10.557 1.00 97.38 198 VAL A CA 1
ATOM 1539 C C . VAL A 1 198 ? -8.850 -4.628 11.055 1.00 97.38 198 VAL A C 1
ATOM 1541 O O . VAL A 1 198 ? -9.601 -3.733 11.445 1.00 97.38 198 VAL A O 1
ATOM 1544 N N . PRO A 1 199 ? -7.511 -4.483 11.055 1.00 98.31 199 PRO A N 1
ATOM 1545 C CA . PRO A 1 199 ? -6.885 -3.210 11.382 1.00 98.31 199 PRO A CA 1
ATOM 1546 C C . PRO A 1 199 ? -7.337 -2.118 10.406 1.00 98.31 199 PRO A C 1
ATOM 1548 O O . PRO A 1 199 ? -7.362 -2.338 9.194 1.00 98.31 199 PRO A O 1
ATOM 1551 N N . ILE A 1 200 ? -7.673 -0.939 10.922 1.00 98.00 200 ILE A N 1
ATOM 1552 C CA . ILE A 1 200 ? -8.072 0.220 10.115 1.00 98.00 200 ILE A CA 1
ATOM 1553 C C . ILE A 1 200 ? -7.279 1.454 10.535 1.00 98.00 200 ILE A C 1
ATOM 1555 O O . ILE A 1 200 ? -7.115 1.722 11.725 1.00 98.00 200 ILE A O 1
ATOM 1559 N N . VAL A 1 201 ? -6.772 2.197 9.551 1.00 97.69 201 VAL A N 1
ATOM 1560 C CA . VAL A 1 201 ? -6.037 3.447 9.780 1.00 97.69 201 VAL A CA 1
ATOM 1561 C C . VAL A 1 201 ? -7.010 4.621 9.812 1.00 97.69 201 VAL A C 1
ATOM 1563 O O . VAL A 1 201 ? -7.848 4.754 8.920 1.00 97.69 201 VAL A O 1
ATOM 1566 N N . VAL A 1 202 ? -6.869 5.488 10.812 1.00 97.38 202 VAL A N 1
ATOM 1567 C CA . VAL A 1 202 ? -7.638 6.730 10.959 1.00 97.38 202 VAL A CA 1
ATOM 1568 C C . VAL A 1 202 ? -6.665 7.902 11.048 1.00 97.38 202 VAL A C 1
ATOM 1570 O O . VAL A 1 202 ? -5.846 7.957 11.962 1.00 97.38 202 VAL A O 1
ATOM 1573 N N . ASP A 1 203 ? -6.737 8.834 10.104 1.00 95.56 203 ASP A N 1
ATOM 1574 C CA . ASP A 1 203 ? -5.891 10.031 10.101 1.00 95.56 203 ASP A CA 1
ATOM 1575 C C . ASP A 1 203 ? -6.307 11.013 11.209 1.00 95.56 203 ASP A C 1
ATOM 1577 O O . ASP A 1 203 ? -7.498 11.163 11.494 1.00 95.56 203 ASP A O 1
ATOM 1581 N N . GLU A 1 204 ? -5.348 11.696 11.850 1.00 94.00 204 GLU A N 1
ATOM 1582 C CA . GLU A 1 204 ? -5.682 12.721 12.854 1.00 94.00 204 GLU A CA 1
ATOM 1583 C C . GLU A 1 204 ? -6.312 13.970 12.233 1.00 94.00 204 GLU A C 1
ATOM 1585 O O . GLU A 1 204 ? -7.203 14.574 12.835 1.00 94.00 204 GLU A O 1
ATOM 1590 N N . ASP A 1 205 ? -5.883 14.325 11.023 1.00 90.38 205 ASP A N 1
ATOM 1591 C CA . ASP A 1 205 ? -6.290 15.529 10.310 1.00 90.38 205 ASP A CA 1
ATOM 1592 C C . ASP A 1 205 ? -6.818 15.230 8.898 1.00 90.38 205 ASP A C 1
ATOM 1594 O O . ASP A 1 205 ? -6.590 14.167 8.319 1.00 90.38 205 ASP A O 1
ATOM 1598 N N . ALA A 1 206 ? -7.531 16.202 8.326 1.00 89.81 206 ALA A N 1
ATOM 1599 C CA . ALA A 1 206 ? -8.146 16.077 7.006 1.00 89.81 206 ALA A CA 1
ATOM 1600 C C . ALA A 1 206 ? -7.133 16.015 5.844 1.00 89.81 206 ALA A C 1
ATOM 1602 O O . ALA A 1 206 ? -7.479 15.551 4.760 1.00 89.81 206 ALA A O 1
ATOM 1603 N N . GLY A 1 207 ? -5.899 16.482 6.050 1.00 83.50 207 GLY A N 1
ATOM 1604 C CA . GLY A 1 207 ? -4.829 16.447 5.055 1.00 83.50 207 GLY A CA 1
ATOM 1605 C C . GLY A 1 207 ? -4.178 15.072 4.913 1.00 83.50 207 GLY A C 1
ATOM 1606 O O . GLY A 1 207 ? -3.501 14.830 3.916 1.00 83.50 207 GLY A O 1
ATOM 1607 N N . ALA A 1 208 ? -4.393 14.160 5.868 1.00 82.75 208 ALA A N 1
ATOM 1608 C CA . ALA A 1 208 ? -3.877 12.790 5.853 1.00 82.75 208 ALA A CA 1
ATOM 1609 C C . ALA A 1 208 ? -2.344 12.661 5.751 1.00 82.75 208 ALA A C 1
ATOM 1611 O O . ALA A 1 208 ? -1.826 11.623 5.318 1.00 82.75 208 ALA A O 1
ATOM 1612 N N . MET A 1 209 ? -1.611 13.710 6.132 1.00 77.50 209 MET A N 1
ATOM 1613 C CA . MET A 1 209 ? -0.141 13.740 6.115 1.00 77.50 209 MET A CA 1
ATOM 1614 C C . MET A 1 209 ? 0.472 13.710 7.522 1.00 77.50 209 MET A C 1
ATOM 1616 O O . MET A 1 209 ? 1.682 13.523 7.658 1.00 77.50 209 MET A O 1
ATOM 1620 N N . GLY A 1 210 ? -0.341 13.904 8.561 1.00 83.50 210 GLY A N 1
ATOM 1621 C CA . GLY A 1 210 ? 0.106 13.965 9.944 1.00 83.50 210 GLY A CA 1
ATOM 1622 C C . GLY A 1 210 ? 0.133 12.618 10.659 1.00 83.50 210 GLY A C 1
ATOM 1623 O O . GLY A 1 210 ? 0.314 11.548 10.073 1.00 83.50 210 GLY A O 1
ATOM 1624 N N . ASN A 1 211 ? -0.028 12.710 11.973 1.00 91.06 211 ASN A N 1
ATOM 1625 C CA . ASN A 1 211 ? -0.223 11.571 12.852 1.00 91.06 211 ASN A CA 1
ATOM 1626 C C . ASN A 1 211 ? -1.467 10.772 12.448 1.00 91.06 211 ASN A C 1
ATOM 1628 O O . ASN A 1 211 ? -2.405 11.275 11.823 1.00 91.06 211 ASN A O 1
ATOM 1632 N N . GLN A 1 212 ? -1.505 9.521 12.878 1.00 94.56 212 GLN A N 1
ATOM 1633 C CA . GLN A 1 212 ? -2.629 8.640 12.603 1.00 94.56 212 GLN A CA 1
ATOM 1634 C C . GLN A 1 212 ? -2.787 7.611 13.720 1.00 94.56 212 GLN A C 1
ATOM 1636 O O . GLN A 1 212 ? -1.878 7.385 14.520 1.00 94.56 212 GLN A O 1
ATOM 1641 N N . LYS A 1 213 ? -3.951 6.970 13.766 1.00 96.31 213 LYS A N 1
ATOM 1642 C CA . LYS A 1 213 ? -4.241 5.846 14.654 1.00 96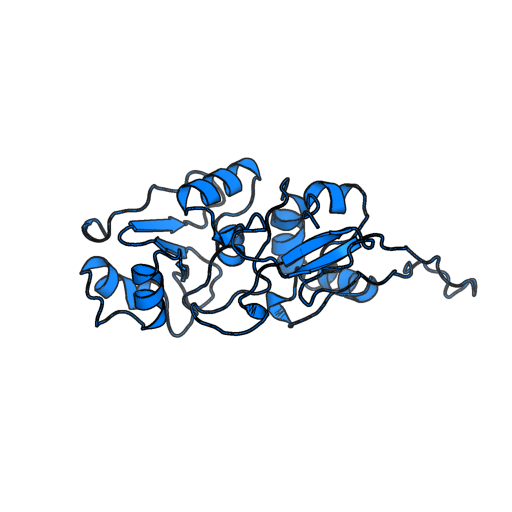.31 213 LYS A CA 1
ATOM 1643 C C . LYS A 1 213 ? -4.411 4.570 13.845 1.00 96.31 213 LYS A C 1
ATOM 1645 O O . LYS A 1 213 ? -4.895 4.621 12.714 1.00 96.31 213 LYS A O 1
ATOM 1650 N N . ILE A 1 214 ? -4.078 3.426 14.435 1.00 97.62 214 ILE A N 1
ATOM 1651 C CA . ILE A 1 214 ? -4.600 2.131 13.980 1.00 97.62 214 ILE A CA 1
ATOM 1652 C C . ILE A 1 214 ? -5.603 1.656 15.019 1.00 97.62 214 ILE A C 1
ATOM 1654 O O . ILE A 1 214 ? -5.267 1.587 16.197 1.00 97.62 214 ILE A O 1
ATOM 1658 N N . ILE A 1 215 ? -6.806 1.295 14.590 1.00 97.25 215 ILE A N 1
ATOM 1659 C CA . ILE A 1 215 ? -7.797 0.655 15.457 1.00 97.25 215 ILE A CA 1
ATOM 1660 C C . ILE A 1 215 ? -7.850 -0.827 15.093 1.00 97.25 215 ILE A C 1
ATOM 1662 O O . ILE A 1 215 ? -7.995 -1.174 13.918 1.00 97.25 215 ILE A O 1
ATOM 1666 N N . PHE A 1 216 ? -7.716 -1.702 16.090 1.00 97.06 216 PHE A N 1
ATOM 1667 C CA . PHE A 1 216 ? -7.785 -3.151 15.912 1.00 97.06 216 PHE A CA 1
ATOM 1668 C C . PHE A 1 216 ? -8.521 -3.797 17.087 1.00 97.06 216 PHE A C 1
ATOM 1670 O O . PHE A 1 216 ? -8.003 -3.914 18.195 1.00 97.06 216 PHE A O 1
ATOM 1677 N N . GLY A 1 217 ? -9.768 -4.209 16.854 1.00 93.56 217 GLY A N 1
ATOM 1678 C CA . GLY A 1 217 ? -10.637 -4.661 17.937 1.00 93.56 217 GLY A CA 1
ATOM 1679 C C . GLY A 1 217 ? -10.880 -3.535 18.946 1.00 93.56 217 GLY A C 1
ATOM 1680 O O . GLY A 1 217 ? -11.491 -2.529 18.602 1.00 93.56 217 GLY A O 1
ATOM 1681 N N . LYS A 1 218 ? -10.400 -3.714 20.181 1.00 91.88 218 LYS A N 1
ATOM 1682 C CA . LYS A 1 218 ? -10.519 -2.733 21.276 1.00 91.88 218 LYS A CA 1
ATOM 1683 C C . LYS A 1 218 ? -9.231 -1.950 21.538 1.00 91.88 218 LYS A C 1
ATOM 1685 O O . LYS A 1 218 ? -9.171 -1.209 22.509 1.00 91.88 218 LYS A O 1
ATOM 1690 N N . GLU A 1 219 ? -8.208 -2.138 20.717 1.00 94.25 219 GLU A N 1
ATOM 1691 C CA . GLU A 1 219 ? -6.913 -1.483 20.885 1.00 94.25 219 GLU A CA 1
ATOM 1692 C C . GLU A 1 219 ? -6.787 -0.318 19.902 1.00 94.25 219 GLU A C 1
ATOM 1694 O O . GLU A 1 219 ? -7.182 -0.433 18.733 1.00 94.25 219 GLU A O 1
ATOM 1699 N N . VAL A 1 220 ? -6.202 0.789 20.363 1.00 95.69 220 VAL A N 1
ATOM 1700 C CA . VAL A 1 220 ? -5.891 1.957 19.532 1.00 95.69 220 VAL A CA 1
ATOM 1701 C C . VAL A 1 220 ? -4.405 2.262 19.615 1.00 95.69 220 VAL A C 1
ATOM 1703 O O . VAL A 1 220 ? -3.894 2.616 20.671 1.00 95.69 220 VAL A O 1
ATOM 1706 N N . TYR A 1 221 ? -3.715 2.148 18.486 1.00 94.88 221 TYR A N 1
ATOM 1707 C CA . TYR A 1 221 ? -2.277 2.358 18.358 1.00 94.88 221 TYR A CA 1
ATOM 1708 C C . TYR A 1 221 ? -1.979 3.768 17.858 1.00 94.88 221 TYR A C 1
ATOM 1710 O O . TYR A 1 221 ? -2.454 4.159 16.790 1.00 94.88 221 TYR A O 1
ATOM 1718 N N . ASP A 1 222 ? -1.156 4.502 18.602 1.00 92.69 222 ASP A N 1
ATOM 1719 C CA . ASP A 1 222 ? -0.722 5.849 18.250 1.00 92.69 222 ASP A CA 1
ATOM 1720 C C . ASP A 1 222 ? 0.476 5.811 17.296 1.00 92.69 222 ASP A C 1
ATOM 1722 O O . ASP A 1 222 ? 1.561 5.338 17.641 1.00 92.69 222 ASP A O 1
ATOM 1726 N N . LEU A 1 223 ? 0.302 6.362 16.095 1.00 90.31 223 LEU A N 1
ATOM 1727 C CA . LEU A 1 223 ? 1.387 6.576 15.146 1.00 90.31 223 LEU A CA 1
ATOM 1728 C C . LEU A 1 223 ? 1.695 8.062 15.091 1.00 90.31 223 LEU A C 1
ATOM 1730 O O . LEU A 1 223 ? 1.099 8.826 14.327 1.00 90.31 223 LEU A O 1
ATOM 1734 N N . VAL A 1 224 ? 2.633 8.462 15.941 1.00 81.19 224 VAL A N 1
ATOM 1735 C CA . VAL A 1 224 ? 3.173 9.814 15.921 1.00 81.19 224 VAL A CA 1
ATOM 1736 C C . VAL A 1 224 ? 4.118 9.925 14.730 1.00 81.19 224 VAL A C 1
ATOM 1738 O O . VAL A 1 224 ? 5.038 9.118 14.580 1.00 81.19 224 VAL A O 1
ATOM 1741 N N . ASN A 1 225 ? 3.896 10.927 13.883 1.00 67.44 225 ASN A N 1
ATOM 1742 C CA . ASN A 1 225 ? 4.797 11.301 12.802 1.00 67.44 225 ASN A CA 1
ATOM 1743 C C . ASN A 1 225 ? 6.003 12.056 13.389 1.00 67.44 225 ASN A C 1
ATOM 1745 O O . ASN A 1 225 ? 6.211 13.245 13.157 1.00 67.44 225 ASN A O 1
ATOM 1749 N N . THR A 1 226 ? 6.763 11.378 14.243 1.00 54.56 226 THR A N 1
ATOM 1750 C CA . THR A 1 226 ? 8.099 11.806 14.633 1.00 54.56 226 THR A CA 1
ATOM 1751 C C . THR A 1 226 ? 9.076 11.008 13.796 1.00 54.56 226 THR A C 1
ATOM 1753 O O . THR A 1 226 ? 9.031 9.783 13.779 1.00 54.56 226 THR A O 1
ATOM 1756 N N . THR A 1 227 ? 10.025 11.690 13.165 1.00 50.62 227 THR A N 1
ATOM 1757 C CA . THR A 1 227 ? 11.178 11.102 12.461 1.00 50.62 227 THR A CA 1
ATOM 1758 C C . THR A 1 227 ? 12.098 10.254 13.366 1.00 50.62 227 THR A C 1
ATOM 1760 O O . THR A 1 227 ? 13.200 9.883 12.968 1.00 50.62 227 THR A O 1
ATOM 1763 N N . GLY A 1 228 ? 11.670 9.945 14.594 1.00 41.06 228 GLY A N 1
ATOM 1764 C CA . GLY A 1 228 ? 12.377 9.170 15.600 1.00 41.06 228 GLY A CA 1
ATOM 1765 C C . GLY A 1 228 ? 11.467 8.120 16.235 1.00 41.06 228 GLY A C 1
ATOM 1766 O O . GLY A 1 228 ? 10.341 8.405 16.641 1.00 41.06 228 GLY A O 1
ATOM 1767 N N . TRP A 1 229 ? 12.004 6.906 16.318 1.00 32.31 229 TRP A N 1
ATOM 1768 C CA . TRP A 1 229 ? 11.535 5.793 17.145 1.00 32.31 229 TRP A CA 1
ATOM 1769 C C . TRP A 1 229 ? 11.476 6.202 18.630 1.00 32.31 229 TRP A C 1
ATOM 1771 O O . TRP A 1 229 ? 12.361 6.954 19.046 1.00 32.31 229 TRP A O 1
ATOM 1781 N N . PRO A 1 230 ? 10.529 5.705 19.459 1.00 49.81 230 PRO A N 1
ATOM 1782 C CA . PRO A 1 230 ? 9.685 4.515 19.279 1.00 49.81 230 PRO A CA 1
ATOM 1783 C C . PRO A 1 230 ? 8.170 4.804 19.180 1.00 49.81 230 PRO A C 1
ATOM 1785 O O . PRO A 1 230 ? 7.664 5.761 19.764 1.00 49.81 230 PRO A O 1
ATOM 1788 N N . TYR A 1 231 ? 7.423 3.918 18.510 1.00 53.75 231 TYR A N 1
ATOM 1789 C CA . TYR A 1 231 ? 5.956 3.888 18.604 1.00 53.75 231 TYR A CA 1
ATOM 1790 C C . TYR A 1 231 ? 5.536 3.523 20.030 1.00 53.75 231 TYR A C 1
ATOM 1792 O O . TYR A 1 231 ? 6.119 2.625 20.643 1.00 53.75 231 TYR A O 1
ATOM 1800 N N . GLN A 1 232 ? 4.530 4.209 20.570 1.00 51.28 232 GLN A N 1
ATOM 1801 C CA . GLN A 1 232 ? 3.958 3.834 21.859 1.00 51.28 232 GLN A CA 1
ATOM 1802 C C . GLN A 1 232 ? 2.970 2.684 21.650 1.00 51.28 232 GLN A C 1
ATOM 1804 O O . GLN A 1 232 ? 2.226 2.661 20.667 1.00 51.28 232 GLN A O 1
ATOM 1809 N N . ARG A 1 233 ? 2.990 1.699 22.559 1.00 51.62 233 ARG A N 1
ATOM 1810 C CA . ARG A 1 233 ? 1.978 0.635 22.599 1.00 51.62 233 ARG A CA 1
ATOM 1811 C C . ARG A 1 233 ? 0.594 1.285 22.572 1.00 51.62 233 ARG A C 1
ATOM 1813 O O . ARG A 1 233 ? 0.385 2.287 23.252 1.00 51.62 233 ARG A O 1
ATOM 1820 N N . GLY A 1 234 ? -0.321 0.695 21.807 1.00 56.56 234 GLY A N 1
ATOM 1821 C CA . GLY A 1 234 ? -1.696 1.157 21.786 1.00 56.56 234 GLY A CA 1
ATOM 1822 C C . GLY A 1 234 ? -2.345 1.109 23.167 1.00 56.56 234 GLY A C 1
ATOM 1823 O O . GLY A 1 234 ? -2.080 0.194 23.948 1.00 56.56 234 GLY A O 1
ATOM 1824 N N . LYS A 1 235 ? -3.159 2.120 23.457 1.00 64.25 235 LYS A N 1
ATOM 1825 C CA . LYS A 1 235 ? -4.012 2.167 24.642 1.00 64.25 235 LYS A CA 1
ATOM 1826 C C . LYS A 1 235 ? -5.239 1.297 24.395 1.00 64.25 235 LYS A C 1
ATOM 1828 O O . LYS A 1 235 ? -5.751 1.257 23.267 1.00 64.25 235 LYS A O 1
ATOM 1833 N N . ASP A 1 236 ? -5.724 0.623 25.430 1.00 62.22 236 ASP A N 1
ATOM 1834 C CA . ASP A 1 236 ? -7.039 -0.008 25.343 1.00 62.22 236 ASP A CA 1
ATOM 1835 C C . ASP A 1 236 ? -8.110 1.080 25.186 1.00 62.22 236 ASP A C 1
ATOM 1837 O O . ASP A 1 236 ? -7.950 2.199 25.664 1.00 62.22 236 ASP A O 1
ATOM 1841 N N . VAL A 1 237 ? -9.229 0.763 24.531 1.00 53.44 237 VAL A N 1
ATOM 1842 C CA . VAL A 1 237 ? -10.336 1.709 24.299 1.00 53.44 237 VAL A CA 1
ATOM 1843 C C . VAL A 1 237 ? -10.781 2.432 25.583 1.00 53.44 237 VAL A C 1
ATOM 1845 O O . VAL A 1 237 ? -11.115 3.609 25.527 1.00 53.44 237 VAL A O 1
ATOM 1848 N N . GLY A 1 238 ? -10.730 1.765 26.740 1.00 37.44 238 GLY A N 1
ATOM 1849 C CA . GLY A 1 238 ? -11.067 2.363 28.040 1.00 37.44 238 GLY A CA 1
ATOM 1850 C C . GLY A 1 238 ? -9.952 3.187 28.705 1.00 37.44 238 GLY A C 1
ATOM 1851 O O . GLY A 1 238 ? -10.179 3.746 29.773 1.00 37.44 238 GLY A O 1
ATOM 1852 N N . GLU A 1 239 ? -8.760 3.240 28.112 1.00 52.28 239 GLU A N 1
ATOM 1853 C CA . GLU A 1 239 ? -7.585 3.994 28.578 1.00 52.28 239 GLU A CA 1
ATOM 1854 C C . GLU A 1 239 ? -7.340 5.282 27.760 1.00 52.28 239 GLU A C 1
ATOM 1856 O O . GLU A 1 239 ? -6.362 5.999 28.010 1.00 52.28 239 GLU A O 1
ATOM 1861 N N . LEU A 1 240 ? -8.189 5.546 26.757 1.00 54.06 240 LEU A N 1
ATOM 1862 C CA . LEU A 1 240 ? -8.104 6.685 25.835 1.00 54.06 240 LEU A CA 1
ATOM 1863 C C . LEU A 1 240 ? -8.516 8.021 26.456 1.00 54.06 240 LEU A C 1
ATOM 1865 O O . LEU A 1 240 ? -9.557 8.075 27.147 1.00 54.06 240 LEU A O 1
#

Sequence (240 aa):
CECLNWKQLYATQRVFCGEGLEFHVFEGALGYDLPGLSFIETNFKGIYDQFCTTFFKRMDNRYCVNMGMYPYGHPGMIAGQWCYVSKACSELNGGQPVADKRAVAGGWLSGEEPPALPRDVAWKACVAGRDNRLRDLTPPDLLDLAGRLGAEAGYITKIAYPRLMPPEHTWATVKDAVARGDEEAMPVQLRAAIQARVPIVVDEDAGAMGNQKIIFGKEVYDLVNTTGWPYQRGKDVGEL

Foldseek 3Di:
DFFDFQLVCVVVPLDDPQLALLVCQPPVDRGDAPVVVVCCCPVVVVSCCQRHVQPRNLRRDRAWWQSYAAFFPDDDRNRFTKGKDFQPDPAQAPKDFRQWHFDPPPCPVVPDGGDTRDRGMIMHTDDPPPYHHLQPDDLVRNQVSCVVSVHQSLRSCSGRAHEDAPDVFACVQCLVCLLVVVLVSHDPRVSVCLVVQGWYKHHNHRVSPAWIWIDGNQWIWTRHPDSDDDTDGTDGSNRD

pLDDT: mean 89.89, std 13.0, range [32.31, 98.69]

Secondary structure (DSSP, 8-state):
-PPPPHHHHHHTTSS-TTSSSTTHHHH--S---HHHHHHHHHHSHHHHIIIIITTGGG--S--BEESS--BTT--SGGGSEEEEEETT-S--TT--BPPPEE---SGGGT-PPPPEE---EEEEE--TTTS-BGGGS-HHHHHHHHHHHT--HHHHHHHHS-EE-TTT--HHHHHHHHHHT-TTTS-HHHHHHHHTT--EEEESSTTSSS-EEEEETTEEEEE---SS--PPPPEEGGG-

Organism: NCBI:txid327968